Protein AF-A0AAX2K7Y6-F1 (afdb_monomer)

Structure (mmCIF, N/CA/C/O backbone):
data_AF-A0AAX2K7Y6-F1
#
_entry.id   AF-A0AAX2K7Y6-F1
#
loop_
_atom_site.group_PDB
_atom_site.id
_atom_site.type_symbol
_atom_site.label_atom_id
_atom_site.label_alt_id
_atom_site.label_comp_id
_atom_site.label_asym_id
_atom_site.label_entity_id
_atom_site.label_seq_id
_atom_site.pdbx_PDB_ins_code
_atom_site.Cartn_x
_atom_site.Cartn_y
_atom_site.Cartn_z
_atom_site.occupancy
_atom_site.B_iso_or_equiv
_atom_site.auth_seq_id
_atom_site.auth_comp_id
_atom_site.auth_asym_id
_atom_site.auth_atom_id
_atom_site.pdbx_PDB_model_num
ATOM 1 N N . MET A 1 1 ? 39.971 3.790 -25.772 1.00 76.56 1 MET A N 1
ATOM 2 C CA . MET A 1 1 ? 39.334 5.087 -26.104 1.00 76.56 1 MET A CA 1
ATOM 3 C C . MET A 1 1 ? 39.486 6.009 -24.899 1.00 76.56 1 MET A C 1
ATOM 5 O O . MET A 1 1 ? 39.319 5.512 -23.796 1.00 76.56 1 MET A O 1
ATOM 9 N N . THR A 1 2 ? 39.839 7.288 -25.077 1.00 90.62 2 THR A N 1
ATOM 10 C CA . THR A 1 2 ? 40.006 8.276 -23.979 1.00 90.62 2 THR A CA 1
ATOM 11 C C . THR A 1 2 ? 38.880 9.325 -23.924 1.00 90.62 2 THR A C 1
ATOM 13 O O . THR A 1 2 ? 38.979 10.287 -23.171 1.00 90.62 2 THR A O 1
ATOM 16 N N . GLY A 1 3 ? 37.804 9.140 -24.701 1.00 93.38 3 GLY A N 1
ATOM 17 C CA . GLY A 1 3 ? 36.631 10.022 -24.756 1.00 93.38 3 GLY A CA 1
ATOM 18 C C . GLY A 1 3 ? 35.310 9.248 -24.855 1.00 93.38 3 GLY A C 1
ATOM 19 O O . GLY A 1 3 ? 35.305 8.017 -24.831 1.00 93.38 3 GLY A O 1
ATOM 20 N N . GLU A 1 4 ? 34.196 9.976 -24.959 1.00 94.06 4 GLU A N 1
ATOM 21 C CA . GLU A 1 4 ? 32.837 9.418 -25.015 1.00 94.06 4 GLU A CA 1
ATOM 22 C C . GLU A 1 4 ? 32.575 8.646 -26.319 1.00 94.06 4 GLU A C 1
ATOM 24 O O . GLU A 1 4 ? 32.818 9.154 -27.417 1.00 94.06 4 GLU A O 1
ATOM 29 N N . LEU A 1 5 ? 32.015 7.439 -26.2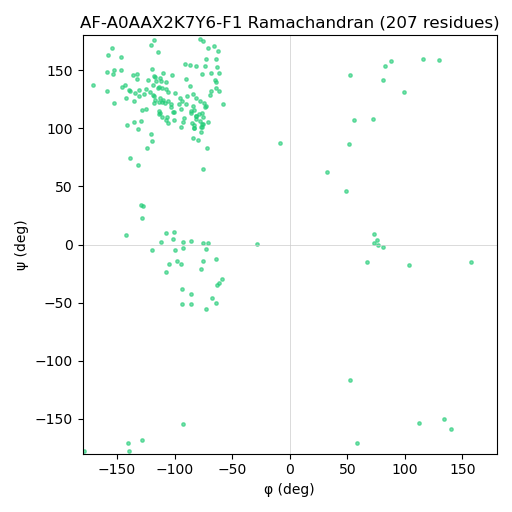03 1.00 92.38 5 LEU A N 1
ATOM 30 C CA . LEU A 1 5 ? 31.453 6.711 -27.337 1.00 92.38 5 LEU A CA 1
ATOM 31 C C . LEU A 1 5 ? 30.039 7.233 -27.617 1.00 92.38 5 LEU A C 1
ATOM 33 O O . LEU A 1 5 ? 29.121 6.999 -26.834 1.00 92.38 5 LEU A O 1
ATOM 37 N N . LYS A 1 6 ? 29.863 7.923 -28.746 1.00 92.50 6 LYS A N 1
ATOM 38 C CA . LYS A 1 6 ? 28.583 8.506 -29.166 1.00 92.50 6 LYS A CA 1
ATOM 39 C C . LYS A 1 6 ? 27.976 7.699 -30.301 1.00 92.50 6 LYS A C 1
ATOM 41 O O . LYS A 1 6 ? 28.646 7.429 -31.294 1.00 92.50 6 LYS A O 1
ATOM 46 N N . ILE A 1 7 ? 26.696 7.365 -30.174 1.00 93.06 7 ILE A N 1
ATOM 47 C CA . ILE A 1 7 ? 25.959 6.591 -31.173 1.00 93.06 7 ILE A CA 1
ATOM 48 C C . ILE A 1 7 ? 24.671 7.343 -31.506 1.00 93.06 7 ILE A C 1
ATOM 50 O O . ILE A 1 7 ? 23.829 7.561 -30.640 1.00 93.06 7 ILE A O 1
ATOM 54 N N . GLY A 1 8 ? 24.548 7.786 -32.758 1.00 90.06 8 GLY A N 1
ATOM 55 C CA . GLY A 1 8 ? 23.398 8.561 -33.245 1.00 90.06 8 GLY A CA 1
ATOM 56 C C . GLY A 1 8 ? 22.288 7.716 -33.874 1.00 90.06 8 GLY A C 1
ATOM 57 O O . GLY A 1 8 ? 21.272 8.261 -34.299 1.00 90.06 8 GLY A O 1
ATOM 58 N N . THR A 1 9 ? 22.477 6.399 -33.977 1.00 91.06 9 THR A N 1
ATOM 59 C CA . THR A 1 9 ? 21.484 5.476 -34.532 1.00 91.06 9 THR A CA 1
ATOM 60 C C . THR A 1 9 ? 20.435 5.115 -33.488 1.00 91.06 9 THR A C 1
ATOM 62 O O . THR A 1 9 ? 20.684 5.117 -32.285 1.00 91.06 9 THR A O 1
ATOM 65 N N . MET A 1 10 ? 19.239 4.772 -33.962 1.00 93.25 10 MET A N 1
ATOM 66 C CA . MET A 1 10 ? 18.103 4.454 -33.099 1.00 93.25 10 MET A CA 1
ATOM 67 C C . MET A 1 10 ? 18.356 3.206 -32.242 1.00 93.25 10 MET A C 1
ATOM 69 O O . MET A 1 10 ? 18.202 3.253 -31.024 1.00 93.25 10 MET A O 1
ATOM 73 N N . ASN A 1 11 ? 18.790 2.105 -32.864 1.00 94.25 11 ASN A N 1
ATOM 74 C CA . ASN A 1 11 ? 19.355 0.957 -32.155 1.00 94.25 11 ASN A CA 1
ATOM 75 C C . ASN A 1 11 ? 20.839 1.256 -31.933 1.00 94.25 11 ASN A C 1
ATOM 77 O O . ASN A 1 11 ? 21.615 1.234 -32.891 1.00 94.25 11 ASN A O 1
ATOM 81 N N . ALA A 1 12 ? 21.204 1.615 -30.703 1.00 91.75 12 ALA A N 1
ATOM 82 C CA . ALA A 1 12 ? 22.526 2.155 -30.412 1.00 91.75 12 ALA A CA 1
ATOM 83 C C . ALA A 1 12 ? 23.510 1.064 -29.974 1.00 91.75 12 ALA A C 1
ATOM 85 O O . ALA A 1 12 ? 24.592 0.943 -30.538 1.00 91.75 12 ALA A O 1
ATOM 86 N N . LEU A 1 13 ? 23.123 0.243 -28.995 1.00 94.81 13 LEU A N 1
ATOM 87 C CA . LEU A 1 13 ? 23.954 -0.832 -28.450 1.00 94.81 13 LEU A CA 1
ATOM 88 C C . LEU A 1 13 ? 23.150 -2.127 -28.358 1.00 94.81 13 LEU A C 1
ATOM 90 O O . LEU A 1 13 ? 21.975 -2.103 -27.990 1.00 94.81 13 LEU A O 1
ATOM 94 N N . ARG A 1 14 ? 23.804 -3.254 -28.647 1.00 96.44 14 ARG A N 1
ATOM 95 C CA . ARG A 1 14 ? 23.263 -4.600 -28.466 1.00 96.44 14 ARG A CA 1
ATOM 96 C C . ARG A 1 14 ? 24.203 -5.425 -27.594 1.00 96.44 14 ARG A C 1
ATOM 98 O O . ARG A 1 14 ? 25.403 -5.454 -27.843 1.00 96.44 14 ARG A O 1
ATOM 105 N N . ILE A 1 15 ? 23.636 -6.120 -26.615 1.00 97.69 15 ILE A N 1
ATOM 106 C CA . ILE A 1 15 ? 24.308 -7.168 -25.840 1.00 97.69 15 ILE A CA 1
ATOM 107 C C . ILE A 1 15 ? 23.557 -8.462 -26.1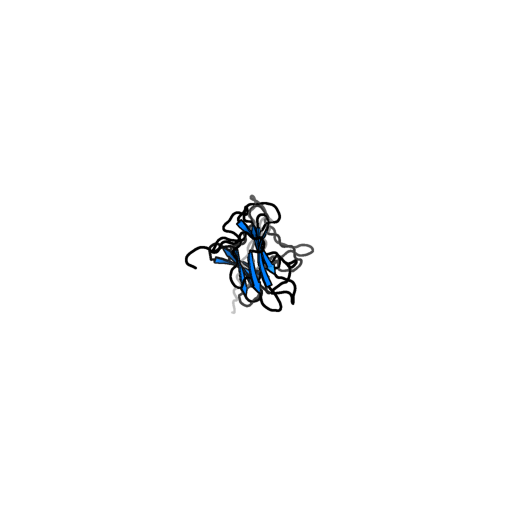25 1.00 97.69 15 ILE A C 1
ATOM 109 O O . ILE A 1 15 ? 22.342 -8.480 -25.957 1.00 97.69 15 ILE A O 1
ATOM 113 N N . PHE A 1 16 ? 24.227 -9.512 -26.592 1.00 98.25 16 PHE A N 1
ATOM 114 C CA . PHE A 1 16 ? 23.536 -10.705 -27.080 1.00 98.25 16 PHE A CA 1
ATOM 115 C C . PHE A 1 16 ? 24.291 -12.008 -26.821 1.00 98.25 16 PHE A C 1
ATOM 117 O O . PHE A 1 16 ? 25.499 -12.010 -26.595 1.00 98.25 16 PHE A O 1
ATOM 124 N N . ASN A 1 17 ? 23.546 -13.109 -26.886 1.00 97.38 17 ASN A N 1
ATOM 125 C CA . ASN A 1 17 ? 24.033 -14.462 -27.139 1.00 97.38 17 ASN A CA 1
ATOM 126 C C . ASN A 1 17 ? 23.213 -15.086 -28.288 1.00 97.38 17 ASN A C 1
ATOM 128 O O . ASN A 1 17 ? 22.449 -14.383 -28.949 1.00 97.38 17 ASN A O 1
ATOM 132 N N . ASP A 1 18 ? 23.338 -16.394 -28.512 1.00 95.06 18 ASP A N 1
ATOM 133 C CA . ASP A 1 18 ? 22.615 -17.088 -29.589 1.00 95.06 18 ASP A CA 1
ATOM 134 C C . ASP A 1 18 ? 21.084 -17.010 -29.429 1.00 95.06 18 ASP A C 1
ATOM 136 O O . ASP A 1 18 ? 20.346 -16.926 -30.412 1.00 95.06 18 ASP A O 1
ATOM 140 N N . ALA A 1 19 ? 20.590 -16.999 -28.187 1.00 96.88 19 ALA A N 1
ATOM 141 C CA . ALA A 1 19 ? 19.162 -17.012 -27.891 1.00 96.88 19 ALA A CA 1
ATOM 142 C C . ALA A 1 19 ? 18.548 -15.606 -27.898 1.00 96.88 19 ALA A C 1
ATOM 144 O O . ALA A 1 19 ? 17.545 -15.376 -28.569 1.00 96.88 19 ALA A O 1
ATOM 145 N N . PHE A 1 20 ? 19.130 -14.653 -27.172 1.00 98.00 20 PHE A N 1
ATOM 146 C CA . PHE A 1 20 ? 18.536 -13.337 -26.955 1.00 98.00 20 PHE A CA 1
ATOM 147 C C . PHE A 1 20 ? 19.553 -12.216 -27.100 1.00 98.00 20 PHE A C 1
ATOM 149 O O . PHE A 1 20 ? 20.716 -12.332 -26.718 1.00 98.00 20 PHE A O 1
ATOM 156 N N . GLY A 1 21 ? 19.070 -11.091 -27.610 1.00 97.94 21 GLY A N 1
ATOM 157 C CA . GLY A 1 21 ? 19.756 -9.815 -27.608 1.00 97.94 21 GLY A CA 1
ATOM 158 C C . GLY A 1 21 ? 18.956 -8.816 -26.793 1.00 97.94 21 GLY A C 1
ATOM 159 O O . GLY A 1 21 ? 17.731 -8.825 -26.840 1.00 97.94 21 GLY A O 1
ATOM 160 N N . LEU A 1 22 ? 19.637 -7.936 -26.070 1.00 97.88 22 LEU A N 1
ATOM 161 C CA . LEU A 1 22 ? 19.068 -6.744 -25.461 1.00 97.88 22 LEU A CA 1
ATOM 162 C C . LEU A 1 22 ? 19.573 -5.522 -26.218 1.00 97.88 22 LEU A C 1
ATOM 164 O O . LEU A 1 22 ? 20.779 -5.283 -26.303 1.00 97.88 22 LEU A O 1
ATOM 168 N N . ILE A 1 23 ? 18.641 -4.746 -26.756 1.00 97.56 23 ILE A N 1
ATOM 169 C CA . ILE A 1 23 ? 18.922 -3.557 -27.551 1.00 97.56 23 ILE A CA 1
ATOM 170 C C . ILE A 1 23 ? 18.615 -2.323 -26.707 1.00 97.56 23 ILE A C 1
ATOM 172 O O . ILE A 1 23 ? 17.485 -2.125 -26.255 1.00 97.56 23 ILE A O 1
ATOM 176 N N . PHE A 1 24 ? 19.619 -1.466 -26.546 1.00 96.69 24 PHE A N 1
ATOM 177 C CA . PHE A 1 24 ? 19.474 -0.115 -26.020 1.00 96.69 24 PHE A CA 1
ATOM 178 C C . PHE A 1 24 ? 19.039 0.770 -27.178 1.00 96.69 24 PHE A C 1
ATOM 180 O O . PHE A 1 24 ? 19.828 1.101 -28.072 1.00 96.69 24 PHE A O 1
ATOM 187 N N . ARG A 1 25 ? 17.751 1.099 -27.195 1.00 96.25 25 ARG A N 1
ATOM 188 C CA . ARG A 1 25 ? 17.133 1.830 -28.294 1.00 96.25 25 ARG A CA 1
ATOM 189 C C . ARG A 1 25 ? 16.690 3.204 -27.828 1.00 96.25 25 ARG A C 1
ATOM 191 O O . ARG A 1 25 ? 15.842 3.311 -26.947 1.00 96.25 25 ARG A O 1
ATOM 198 N N . ARG A 1 26 ? 17.188 4.249 -28.483 1.00 94.44 26 ARG A N 1
ATOM 199 C CA . ARG A 1 26 ? 16.655 5.605 -28.338 1.00 94.44 26 ARG A CA 1
ATOM 200 C C . ARG A 1 26 ? 15.644 5.854 -29.453 1.00 94.44 26 ARG A C 1
ATOM 202 O O . ARG A 1 26 ? 16.036 6.112 -30.586 1.00 94.44 26 ARG A O 1
ATOM 209 N N . SER A 1 27 ? 14.357 5.760 -29.133 1.00 89.94 27 SER A N 1
ATOM 210 C CA . SER A 1 27 ? 13.249 5.944 -30.078 1.00 89.94 27 SER A CA 1
ATOM 211 C C . SER A 1 27 ? 12.416 7.132 -29.627 1.00 89.94 27 SER A C 1
ATOM 213 O O . SER A 1 27 ? 12.008 7.173 -28.470 1.00 89.94 27 SER A O 1
ATOM 215 N N . GLU A 1 28 ? 12.169 8.085 -30.525 1.00 87.81 28 GLU A N 1
ATOM 216 C CA . GLU A 1 28 ? 11.392 9.293 -30.216 1.00 87.81 28 GLU A CA 1
ATOM 217 C C . GLU A 1 28 ? 11.942 10.023 -28.968 1.00 87.81 28 GLU A C 1
ATOM 219 O O . GLU A 1 28 ? 13.093 10.486 -28.962 1.00 87.81 28 GLU A O 1
ATOM 224 N N . GLU A 1 29 ? 11.126 10.099 -27.913 1.00 94.50 29 GLU A N 1
ATOM 225 C CA . GLU A 1 29 ? 11.406 10.766 -26.644 1.00 94.50 29 GLU A CA 1
ATOM 226 C C . GLU A 1 29 ? 11.827 9.803 -25.529 1.00 94.50 29 GLU A C 1
ATOM 228 O O . GLU A 1 29 ? 11.864 10.213 -24.376 1.00 94.50 29 GLU A O 1
ATOM 233 N N . SER A 1 30 ? 12.122 8.532 -25.816 1.00 96.00 30 SER A N 1
ATOM 234 C CA . SER A 1 30 ? 12.418 7.538 -24.776 1.00 96.00 30 SER A CA 1
ATOM 235 C C . SER A 1 30 ? 13.668 6.707 -25.059 1.00 96.00 30 SER A C 1
ATOM 237 O O . SER A 1 30 ? 13.998 6.376 -26.203 1.00 96.00 30 SER A O 1
ATOM 239 N N . LEU A 1 31 ? 14.362 6.338 -23.983 1.00 96.25 31 LEU A N 1
ATOM 240 C CA . LEU A 1 31 ? 15.353 5.267 -23.980 1.00 96.25 31 LEU A CA 1
ATOM 241 C C . LEU A 1 31 ? 14.661 3.974 -23.553 1.00 96.25 31 LEU A C 1
ATOM 243 O O . LEU A 1 31 ? 14.092 3.922 -22.469 1.00 96.25 31 LEU A O 1
ATOM 247 N N . HIS A 1 32 ? 14.738 2.934 -24.377 1.00 96.94 32 HIS A N 1
ATOM 248 C CA . HIS A 1 32 ? 14.151 1.625 -24.111 1.00 96.94 32 HIS A CA 1
ATOM 249 C C . HIS A 1 32 ? 15.215 0.540 -24.029 1.00 96.94 32 HIS A C 1
ATOM 251 O O . HIS A 1 32 ? 16.177 0.541 -24.802 1.00 96.94 32 HIS A O 1
ATOM 257 N N . PHE A 1 33 ? 14.979 -0.433 -23.153 1.00 96.81 33 PHE A N 1
ATOM 258 C CA . PHE A 1 33 ? 15.680 -1.713 -23.160 1.00 96.81 33 PHE A CA 1
ATOM 259 C C . PHE A 1 33 ? 14.746 -2.741 -23.795 1.00 96.81 33 PHE A C 1
ATOM 261 O O . PHE A 1 33 ? 13.672 -3.008 -23.255 1.00 96.81 33 PHE A O 1
ATOM 268 N N . ILE A 1 34 ? 15.110 -3.263 -24.969 1.00 97.25 34 ILE A N 1
ATOM 269 C CA . ILE A 1 34 ? 14.219 -4.102 -25.781 1.00 97.25 34 ILE A CA 1
ATOM 270 C C . ILE A 1 34 ? 14.885 -5.444 -26.080 1.00 97.25 34 ILE A C 1
ATOM 272 O O . ILE A 1 34 ? 15.910 -5.453 -26.764 1.00 97.25 34 ILE A O 1
ATOM 276 N N . PRO A 1 35 ? 14.331 -6.570 -25.604 1.00 97.75 35 PRO A N 1
ATOM 277 C CA . PRO A 1 35 ? 14.827 -7.879 -25.988 1.00 97.75 35 PRO A CA 1
ATOM 278 C C . PRO A 1 35 ? 14.420 -8.228 -27.429 1.00 97.75 35 PRO A C 1
ATOM 280 O O . PRO A 1 35 ? 13.397 -7.751 -27.928 1.00 97.75 35 PRO A O 1
ATOM 283 N N . THR A 1 36 ? 15.199 -9.074 -28.093 1.00 98.25 36 THR A N 1
ATOM 284 C CA . THR A 1 36 ? 14.824 -9.730 -29.356 1.00 98.25 36 THR A CA 1
ATOM 285 C C . THR A 1 36 ? 13.830 -10.866 -29.116 1.00 98.25 36 THR A C 1
ATOM 287 O O . THR A 1 36 ? 13.547 -11.241 -27.977 1.00 98.25 36 THR A O 1
ATOM 290 N N . ALA A 1 37 ? 13.338 -11.466 -30.201 1.00 97.00 37 ALA A N 1
ATOM 291 C CA . ALA A 1 37 ? 12.786 -12.815 -30.136 1.00 97.00 37 ALA A CA 1
ATOM 292 C C . ALA A 1 37 ? 13.869 -13.847 -29.751 1.00 97.00 37 ALA A C 1
ATOM 294 O O . ALA A 1 37 ? 15.068 -13.596 -29.915 1.00 97.00 37 ALA A O 1
ATOM 295 N N . GLU A 1 38 ? 13.428 -15.001 -29.252 1.00 97.00 38 GLU A N 1
ATOM 296 C CA . GLU A 1 38 ? 14.292 -16.147 -28.960 1.00 97.00 38 GLU A CA 1
ATOM 297 C C . GLU A 1 38 ? 14.910 -16.723 -30.245 1.00 97.00 38 GLU A C 1
ATOM 299 O O . GLU A 1 38 ? 14.270 -16.765 -31.296 1.00 97.00 38 GLU A O 1
ATOM 304 N N . GLY A 1 39 ? 16.173 -17.142 -30.168 1.00 96.81 39 GLY A N 1
ATOM 305 C CA . GLY A 1 39 ? 16.973 -17.625 -31.298 1.00 96.81 39 GLY A CA 1
ATOM 306 C C . GLY A 1 39 ? 17.427 -16.528 -32.266 1.00 96.81 39 GLY A C 1
ATOM 307 O O . GLY A 1 39 ? 17.912 -16.835 -33.351 1.00 96.81 39 GLY A O 1
ATOM 308 N N . GLN A 1 40 ? 17.229 -15.254 -31.917 1.00 96.50 40 GLN A N 1
ATOM 309 C CA . GLN A 1 40 ? 17.508 -14.107 -32.785 1.00 96.50 40 GLN A CA 1
ATOM 310 C C . GLN A 1 40 ? 18.403 -13.077 -32.085 1.00 96.50 40 GLN A C 1
ATOM 312 O O . GLN A 1 40 ? 18.263 -11.872 -32.288 1.00 96.50 40 GLN A O 1
ATOM 317 N N . GLY A 1 41 ? 19.317 -13.523 -31.221 1.00 96.69 41 GLY A N 1
ATOM 318 C CA . GLY A 1 41 ? 20.019 -12.598 -30.338 1.00 96.69 41 GLY A CA 1
ATOM 319 C C . GLY A 1 41 ? 20.963 -11.625 -31.045 1.00 96.69 41 GLY A C 1
ATOM 320 O O . GLY A 1 41 ? 20.898 -10.419 -30.787 1.00 96.69 41 GLY A O 1
ATOM 321 N N . GLU A 1 42 ? 21.787 -12.109 -31.974 1.00 96.56 42 GLU A N 1
ATOM 322 C CA . GLU A 1 42 ? 22.763 -11.281 -32.697 1.00 96.56 42 GLU A CA 1
ATOM 323 C C . GLU A 1 42 ? 22.103 -10.357 -33.728 1.00 96.56 42 GLU A C 1
ATOM 325 O O . GLU A 1 42 ? 22.257 -9.136 -33.670 1.00 96.56 42 GLU A O 1
ATOM 330 N N . ASN A 1 43 ? 21.325 -10.938 -34.645 1.00 95.56 43 ASN A N 1
ATOM 331 C CA . ASN A 1 43 ? 20.827 -10.251 -35.843 1.00 95.56 43 ASN A CA 1
ATOM 332 C C . ASN A 1 43 ? 19.310 -10.019 -35.845 1.00 95.56 43 ASN A C 1
ATOM 334 O O . ASN A 1 43 ? 18.775 -9.471 -36.804 1.00 95.56 43 ASN A O 1
ATOM 338 N N . GLY A 1 44 ? 18.611 -10.412 -34.780 1.00 94.81 44 GLY A N 1
ATOM 339 C CA . GLY A 1 44 ? 17.167 -10.249 -34.678 1.00 94.81 44 GLY A CA 1
ATOM 340 C C . GLY A 1 44 ? 16.716 -8.809 -34.556 1.00 94.81 44 GLY A C 1
ATOM 341 O O . GLY A 1 44 ? 17.364 -7.986 -33.897 1.00 94.81 44 GLY A O 1
ATOM 342 N N . ASP A 1 45 ? 15.541 -8.540 -35.109 1.00 95.19 45 ASP A N 1
ATOM 343 C CA . ASP A 1 45 ? 14.827 -7.289 -34.905 1.00 95.19 45 ASP A CA 1
ATOM 344 C C . ASP A 1 45 ? 14.374 -7.098 -33.449 1.00 95.19 45 ASP A C 1
ATOM 346 O O . ASP A 1 45 ? 14.464 -7.984 -32.592 1.00 95.19 45 ASP A O 1
ATOM 350 N N . ILE A 1 46 ? 13.884 -5.891 -33.161 1.00 94.94 46 ILE A N 1
ATOM 351 C CA . ILE A 1 46 ? 13.311 -5.563 -31.857 1.00 94.94 46 ILE A CA 1
ATOM 352 C C . ILE A 1 46 ? 12.091 -6.451 -31.563 1.00 94.94 46 ILE A C 1
ATOM 354 O O . ILE A 1 46 ? 11.185 -6.576 -32.385 1.00 94.94 46 ILE A O 1
ATOM 358 N N . GLY A 1 47 ? 12.041 -7.040 -30.369 1.00 94.19 47 GLY A N 1
ATOM 359 C CA . GLY A 1 47 ? 10.880 -7.794 -29.903 1.00 94.19 47 GLY A CA 1
ATOM 360 C C . GLY A 1 47 ? 9.731 -6.892 -29.426 1.00 94.19 47 GLY A C 1
ATOM 361 O O . GLY A 1 47 ? 9.858 -5.661 -29.382 1.00 94.19 47 GLY A O 1
ATOM 362 N N . PRO A 1 48 ? 8.590 -7.482 -29.028 1.00 94.25 48 PRO A N 1
ATOM 363 C CA . PRO A 1 48 ? 7.416 -6.733 -28.574 1.00 94.25 48 PRO A CA 1
ATOM 364 C C . PRO A 1 48 ? 7.549 -6.197 -27.140 1.00 94.25 48 PRO A C 1
ATOM 366 O O . PRO A 1 48 ? 6.863 -5.244 -26.777 1.00 94.25 48 PRO A O 1
ATOM 369 N N . LEU A 1 49 ? 8.435 -6.772 -26.320 1.00 96.25 49 LEU A N 1
ATOM 370 C CA . LEU A 1 49 ? 8.529 -6.434 -24.899 1.00 96.25 49 LEU A CA 1
ATOM 371 C C . LEU A 1 49 ? 9.224 -5.086 -24.670 1.00 96.25 49 LEU A C 1
ATOM 373 O O . LEU A 1 49 ? 10.147 -4.690 -25.386 1.00 96.25 49 LEU A O 1
ATOM 377 N N . ARG A 1 50 ? 8.781 -4.385 -23.629 1.00 94.19 50 ARG A N 1
ATOM 378 C CA . ARG A 1 50 ? 9.331 -3.111 -23.137 1.00 94.19 50 ARG A CA 1
ATOM 379 C C . ARG A 1 50 ? 9.527 -3.201 -21.617 1.00 94.19 50 ARG A C 1
ATOM 381 O O . ARG A 1 50 ? 8.757 -2.603 -20.867 1.00 94.19 50 ARG A O 1
ATOM 388 N N . PRO A 1 51 ? 10.471 -4.028 -21.133 1.00 95.56 51 PRO A N 1
ATOM 389 C CA . PRO A 1 51 ? 10.658 -4.247 -19.700 1.00 95.56 51 PRO A CA 1
ATOM 390 C C . PRO A 1 51 ? 11.069 -2.978 -18.948 1.00 95.56 51 PRO A C 1
ATOM 392 O O . PRO A 1 51 ? 10.623 -2.795 -17.822 1.00 95.56 51 PRO A O 1
ATOM 395 N N . PHE A 1 52 ? 11.859 -2.097 -19.568 1.00 97.31 52 PHE A N 1
ATOM 396 C CA . PHE A 1 52 ? 12.306 -0.841 -18.968 1.00 97.31 52 PHE A CA 1
ATOM 397 C C . PHE A 1 52 ? 12.355 0.284 -20.005 1.00 97.31 52 PHE A C 1
ATOM 399 O O . PHE A 1 52 ? 12.837 0.083 -21.128 1.00 97.31 52 PHE A O 1
ATOM 406 N N . ALA A 1 53 ? 11.888 1.472 -19.622 1.00 96.94 53 ALA A N 1
ATOM 407 C CA . ALA A 1 53 ? 12.056 2.686 -20.406 1.00 96.94 53 ALA A CA 1
ATOM 408 C C . ALA A 1 53 ? 12.217 3.932 -19.530 1.00 96.94 53 ALA A C 1
ATOM 410 O O . ALA A 1 53 ? 11.635 4.008 -18.452 1.00 96.94 53 ALA A O 1
ATOM 411 N N . ILE A 1 54 ? 12.949 4.924 -20.035 1.00 97.88 54 ILE A N 1
ATOM 412 C CA . ILE A 1 54 ? 13.027 6.271 -19.460 1.00 97.88 54 ILE A CA 1
ATOM 413 C C . ILE A 1 54 ? 12.494 7.247 -20.496 1.00 97.88 54 ILE A C 1
ATOM 415 O O . ILE A 1 54 ? 13.045 7.335 -21.597 1.00 97.88 54 ILE A O 1
ATOM 419 N N . ASN A 1 55 ? 11.460 8.004 -20.141 1.00 96.81 55 ASN A N 1
ATOM 420 C CA . ASN A 1 55 ? 11.053 9.151 -20.936 1.00 96.81 55 ASN A CA 1
ATOM 421 C C . ASN A 1 55 ? 12.081 10.274 -20.742 1.00 96.81 55 ASN A C 1
ATOM 423 O O . ASN A 1 55 ? 12.301 10.758 -19.637 1.00 96.81 55 ASN A O 1
ATOM 427 N N . LEU A 1 56 ? 12.728 10.688 -21.825 1.00 95.50 56 LEU A N 1
ATOM 428 C CA . LEU A 1 56 ? 13.817 11.663 -21.824 1.00 95.50 56 LEU A CA 1
ATOM 429 C C . LEU A 1 56 ? 13.327 13.105 -21.629 1.00 95.50 56 LEU A C 1
ATOM 431 O O . LEU A 1 56 ? 14.139 13.984 -21.354 1.00 95.50 56 LEU A O 1
ATOM 435 N N . ARG A 1 57 ? 12.020 13.359 -21.772 1.00 94.94 57 ARG A N 1
ATOM 436 C CA . ARG A 1 57 ? 11.396 14.662 -21.513 1.00 94.94 57 ARG A CA 1
ATOM 437 C C . ARG A 1 57 ? 11.023 14.834 -20.042 1.00 94.94 57 ARG A C 1
ATOM 439 O O . ARG A 1 57 ? 11.220 15.916 -19.503 1.00 94.94 57 ARG A O 1
ATOM 446 N N . THR A 1 58 ? 10.472 13.800 -19.409 1.00 95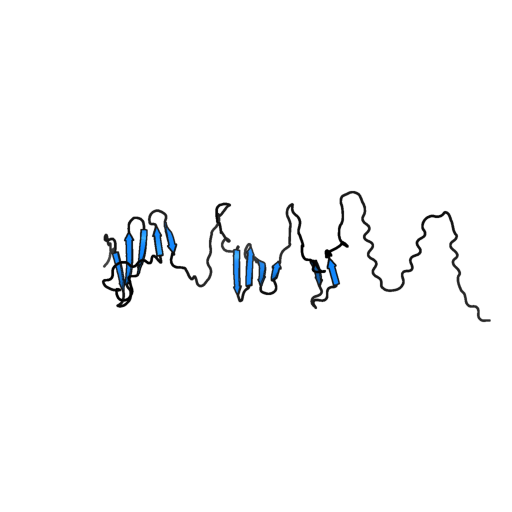.44 58 THR A N 1
ATOM 447 C CA . THR A 1 58 ? 9.936 13.872 -18.037 1.00 95.44 58 THR A CA 1
ATOM 448 C C . THR A 1 58 ? 10.826 13.209 -16.990 1.00 95.44 58 THR A C 1
ATOM 450 O O . THR A 1 58 ? 10.629 13.431 -15.800 1.00 95.44 58 THR A O 1
ATOM 453 N N . GLY A 1 59 ? 11.775 12.367 -17.404 1.00 94.69 59 GLY A N 1
ATOM 454 C CA . GLY A 1 59 ? 12.555 11.512 -16.508 1.00 94.69 59 GLY A CA 1
ATOM 455 C C . GLY A 1 59 ? 11.769 10.323 -15.945 1.00 94.69 59 GLY A C 1
ATOM 456 O O . GLY A 1 59 ? 12.324 9.550 -15.167 1.00 94.69 59 GLY A O 1
ATOM 457 N N . ALA A 1 60 ? 10.496 10.154 -16.326 1.00 93.00 60 ALA A N 1
ATOM 458 C CA . ALA A 1 60 ? 9.661 9.069 -15.829 1.00 93.00 60 ALA A CA 1
ATOM 459 C C . ALA A 1 60 ? 10.212 7.704 -16.262 1.00 93.00 60 ALA A C 1
ATOM 461 O O . ALA A 1 60 ? 10.551 7.498 -17.432 1.00 93.00 60 ALA A O 1
ATOM 462 N N . ILE A 1 61 ? 10.260 6.774 -15.309 1.00 95.12 61 ILE A N 1
ATOM 463 C CA . ILE A 1 61 ? 10.693 5.395 -15.522 1.00 95.12 61 ILE A CA 1
ATOM 464 C C . ILE A 1 61 ? 9.461 4.503 -15.652 1.00 95.12 61 ILE A C 1
ATOM 466 O O . ILE A 1 61 ? 8.576 4.523 -14.800 1.00 95.12 61 ILE A O 1
ATOM 470 N N . TYR A 1 62 ? 9.434 3.680 -16.695 1.00 93.31 62 TYR A N 1
ATOM 471 C CA . TYR A 1 62 ? 8.389 2.692 -16.933 1.00 93.31 62 TYR A CA 1
ATOM 472 C C . TYR A 1 62 ? 8.968 1.290 -16.797 1.00 93.31 62 TYR A C 1
ATOM 474 O O . TYR A 1 62 ? 9.932 0.946 -17.483 1.00 93.31 62 TYR A O 1
ATOM 482 N N . VAL A 1 63 ? 8.344 0.476 -15.945 1.00 95.75 63 VAL A N 1
ATOM 483 C CA . VAL A 1 63 ? 8.620 -0.959 -15.815 1.00 95.75 63 VAL A CA 1
ATOM 484 C C . VAL A 1 63 ? 7.333 -1.717 -16.123 1.00 95.75 63 VAL A C 1
ATOM 486 O O . VAL A 1 63 ? 6.459 -1.855 -15.273 1.00 95.75 63 VAL A O 1
ATOM 489 N N . SER A 1 64 ? 7.171 -2.148 -17.375 1.00 93.31 64 SER A N 1
ATOM 490 C CA . SER A 1 64 ? 5.864 -2.589 -17.901 1.00 93.31 64 SER A CA 1
ATOM 491 C C . SER A 1 64 ? 5.678 -4.106 -17.964 1.00 93.31 64 SER A C 1
ATOM 493 O O . SER A 1 64 ? 4.675 -4.572 -18.491 1.00 93.31 64 SER A O 1
ATOM 495 N N . HIS A 1 65 ? 6.641 -4.882 -17.462 1.00 92.50 65 HIS A N 1
ATOM 496 C CA . HIS A 1 65 ? 6.628 -6.352 -17.516 1.00 92.50 65 HIS A CA 1
ATOM 497 C C . HIS A 1 65 ? 6.877 -6.974 -16.131 1.00 92.50 65 HIS A C 1
ATOM 499 O O . HIS A 1 65 ? 7.488 -8.033 -16.012 1.00 92.50 65 HIS A O 1
ATOM 505 N N . GLY A 1 66 ? 6.390 -6.292 -15.087 1.00 89.50 66 GLY A N 1
ATOM 506 C CA . GLY A 1 66 ? 6.578 -6.662 -13.685 1.00 89.50 66 GLY A CA 1
ATOM 507 C C . GLY A 1 66 ? 7.919 -6.198 -13.112 1.00 89.50 66 GLY A C 1
ATOM 508 O O . GLY A 1 66 ? 8.901 -6.018 -13.830 1.00 89.50 66 GLY A O 1
ATOM 509 N N . ALA A 1 67 ? 7.951 -6.006 -11.796 1.00 90.50 67 ALA A N 1
ATOM 510 C CA . ALA A 1 67 ? 9.159 -5.723 -11.035 1.00 90.50 67 ALA A CA 1
ATOM 511 C C . ALA A 1 67 ? 9.146 -6.589 -9.775 1.00 90.50 67 ALA A C 1
ATOM 513 O O . ALA A 1 67 ? 8.200 -6.529 -8.992 1.00 90.50 67 ALA A O 1
ATOM 514 N N . LYS A 1 68 ? 10.194 -7.390 -9.580 1.00 88.00 68 LYS A N 1
ATOM 515 C CA . LYS A 1 68 ? 10.464 -8.052 -8.305 1.00 88.00 68 LYS A CA 1
ATOM 516 C C . LYS A 1 68 ? 11.596 -7.291 -7.629 1.00 88.00 68 LYS A C 1
ATOM 518 O O . LYS A 1 68 ? 12.686 -7.205 -8.189 1.00 88.00 68 LYS A O 1
ATOM 523 N N . ILE A 1 69 ? 11.321 -6.723 -6.461 1.00 82.88 69 ILE A N 1
ATOM 524 C CA . ILE A 1 69 ? 12.295 -5.966 -5.675 1.00 82.88 69 ILE A CA 1
ATOM 525 C C . ILE A 1 69 ? 12.557 -6.771 -4.409 1.00 82.88 69 ILE A C 1
ATOM 527 O O . ILE A 1 69 ? 11.659 -6.962 -3.596 1.00 82.88 69 ILE A O 1
ATOM 531 N N . GLU A 1 70 ? 13.775 -7.283 -4.283 1.00 72.31 70 GLU A N 1
ATOM 532 C CA . GLU A 1 70 ? 14.243 -7.938 -3.064 1.00 72.31 70 GLU A CA 1
ATOM 533 C C . GLU A 1 70 ? 14.737 -6.848 -2.101 1.00 72.31 70 GLU A C 1
ATOM 535 O O . GLU A 1 70 ? 15.647 -6.090 -2.442 1.00 72.31 70 GLU A O 1
ATOM 540 N N . GLY A 1 71 ? 14.119 -6.737 -0.920 1.00 71.38 71 GLY A N 1
ATOM 541 C CA . GLY A 1 71 ? 14.394 -5.682 0.064 1.00 71.38 71 GLY A CA 1
ATOM 542 C C . GLY A 1 71 ? 13.233 -4.696 0.248 1.00 71.38 71 GLY A C 1
ATOM 543 O O . GLY A 1 71 ? 12.071 -5.052 0.073 1.00 71.38 71 GLY A O 1
ATOM 544 N N . GLY A 1 72 ? 13.540 -3.461 0.657 1.00 60.41 72 GLY A N 1
ATOM 545 C CA . GLY A 1 72 ? 12.540 -2.410 0.879 1.00 60.41 72 GLY A CA 1
ATOM 546 C C . GLY A 1 72 ? 12.209 -1.628 -0.395 1.00 60.41 72 GLY A C 1
ATOM 547 O O . GLY A 1 72 ? 13.110 -1.235 -1.132 1.00 60.41 72 GLY A O 1
ATOM 548 N N . LEU A 1 73 ? 10.922 -1.361 -0.624 1.00 76.38 73 LEU A N 1
ATOM 549 C CA . LEU A 1 73 ? 10.429 -0.441 -1.649 1.00 76.38 73 LEU A CA 1
ATOM 550 C C . LEU A 1 73 ? 9.768 0.752 -0.956 1.00 76.38 73 LEU A C 1
ATOM 552 O O . LEU A 1 73 ? 8.719 0.600 -0.335 1.00 76.38 73 LEU A O 1
ATOM 556 N N . ALA A 1 74 ? 10.371 1.930 -1.081 1.00 66.81 74 ALA A N 1
ATOM 557 C CA . ALA A 1 74 ? 9.748 3.179 -0.660 1.00 66.81 74 ALA A CA 1
ATOM 558 C C . ALA A 1 74 ? 8.928 3.758 -1.823 1.00 66.81 74 ALA A C 1
ATOM 560 O O . ALA A 1 74 ? 9.448 3.914 -2.930 1.00 66.81 74 ALA A O 1
ATOM 561 N N . ILE A 1 75 ? 7.652 4.075 -1.580 1.00 71.44 75 ILE A N 1
ATOM 562 C CA . ILE A 1 75 ? 6.766 4.732 -2.551 1.00 71.44 75 ILE A CA 1
ATOM 563 C C . ILE A 1 75 ? 6.297 6.060 -1.948 1.00 71.44 75 ILE A C 1
ATOM 565 O O . ILE A 1 75 ? 5.258 6.130 -1.289 1.00 71.44 75 ILE A O 1
ATOM 569 N N . GLY A 1 76 ? 7.089 7.105 -2.202 1.00 64.75 76 GLY A N 1
ATOM 570 C CA . GLY A 1 76 ? 6.857 8.476 -1.747 1.00 64.75 76 GLY A CA 1
ATOM 571 C C . GLY A 1 76 ? 8.073 9.110 -1.055 1.00 64.75 76 GLY A C 1
ATOM 572 O O . GLY A 1 76 ? 8.962 8.419 -0.572 1.00 64.75 76 GLY A O 1
ATOM 573 N N . ALA A 1 77 ? 8.085 10.444 -1.015 1.00 60.56 77 ALA A N 1
ATOM 574 C CA . ALA A 1 77 ? 8.719 11.273 0.023 1.00 60.56 77 ALA A CA 1
ATOM 575 C C . ALA A 1 77 ? 7.678 12.299 0.557 1.00 60.56 77 ALA A C 1
ATOM 577 O O . ALA A 1 77 ? 8.029 13.362 1.064 1.00 60.56 77 ALA A O 1
ATOM 578 N N . THR A 1 78 ? 6.387 11.941 0.377 1.00 54.09 78 THR A N 1
ATOM 579 C CA . THR A 1 78 ? 5.154 12.767 0.262 1.00 54.09 78 THR A CA 1
ATOM 580 C C . THR A 1 78 ? 5.237 13.892 -0.795 1.00 54.09 78 THR A C 1
ATOM 582 O O . THR A 1 78 ? 6.312 14.388 -1.091 1.00 54.09 78 THR A O 1
ATOM 585 N N . ASP A 1 79 ? 4.188 14.287 -1.522 1.00 52.12 79 ASP A N 1
ATOM 586 C CA . ASP A 1 79 ? 2.745 14.176 -1.279 1.00 52.12 79 ASP A CA 1
ATOM 587 C C . ASP A 1 79 ? 2.008 13.218 -2.242 1.00 52.12 79 ASP A C 1
ATOM 589 O O . ASP A 1 79 ? 2.205 13.260 -3.455 1.00 52.12 79 ASP A O 1
ATOM 593 N N . ASN A 1 80 ? 1.039 12.449 -1.727 1.00 55.69 80 ASN A N 1
ATOM 594 C CA . ASN A 1 80 ? -0.222 12.251 -2.459 1.00 55.69 80 ASN A CA 1
ATOM 595 C C . ASN A 1 80 ? -1.361 12.669 -1.557 1.00 55.69 80 ASN A C 1
ATOM 597 O O . ASN A 1 80 ? -2.012 11.885 -0.863 1.00 55.69 80 ASN A O 1
ATOM 601 N N . ALA A 1 81 ? -1.561 13.968 -1.589 1.00 54.59 81 ALA A N 1
ATOM 602 C CA . ALA A 1 81 ? -2.774 14.552 -1.133 1.00 54.59 81 ALA A CA 1
ATOM 603 C C . ALA A 1 81 ? -3.829 14.281 -2.226 1.00 54.59 81 ALA A C 1
ATOM 605 O O . ALA A 1 81 ? -3.913 15.026 -3.193 1.00 54.59 81 ALA A O 1
ATOM 606 N N . LEU A 1 82 ? -4.726 13.317 -1.985 1.00 49.78 82 LEU A N 1
ATOM 607 C CA . LEU A 1 82 ? -6.166 13.550 -2.195 1.00 49.78 82 LEU A CA 1
ATOM 608 C C . LEU A 1 82 ? -6.889 12.982 -3.425 1.00 49.78 82 LEU A C 1
ATOM 610 O O . LEU A 1 82 ? -8.115 13.012 -3.371 1.00 49.78 82 LEU A O 1
ATOM 614 N N . GLY A 1 83 ? -6.291 12.552 -4.535 1.00 42.62 83 GLY A N 1
ATOM 615 C CA . GLY A 1 83 ? -7.156 12.434 -5.730 1.00 42.62 83 GLY A CA 1
ATOM 616 C C . GLY A 1 83 ? -6.732 11.520 -6.864 1.00 42.62 83 GLY A C 1
ATOM 617 O O . GLY A 1 83 ? -5.549 11.364 -7.130 1.00 42.62 83 GLY A O 1
ATOM 618 N N . GLU A 1 84 ? -7.763 10.965 -7.525 1.00 45.47 84 GLU A N 1
ATOM 619 C CA . GLU A 1 84 ? -7.792 9.756 -8.377 1.00 45.47 84 GLU A CA 1
ATOM 620 C C . GLU A 1 84 ? -7.343 8.463 -7.654 1.00 45.47 84 GLU A C 1
ATOM 622 O O . GLU A 1 84 ? -7.270 8.439 -6.425 1.00 45.47 84 GLU A O 1
ATOM 627 N N . ASN A 1 85 ? -7.160 7.345 -8.378 1.00 40.28 85 ASN A N 1
ATOM 628 C CA . ASN A 1 85 ? -6.898 6.015 -7.800 1.00 40.28 85 ASN A CA 1
ATOM 629 C C . ASN A 1 85 ? -5.469 5.944 -7.214 1.00 40.28 85 ASN A C 1
ATOM 631 O O . ASN A 1 85 ? -4.523 5.516 -7.872 1.00 40.28 85 ASN A O 1
ATOM 635 N N . SER A 1 86 ? -5.337 6.434 -5.983 1.00 44.72 86 SER A N 1
ATOM 636 C CA . SER A 1 86 ? -4.114 6.773 -5.251 1.00 44.72 86 SER A CA 1
ATOM 637 C C . SER A 1 86 ? -3.480 5.616 -4.478 1.00 44.72 86 SER A C 1
ATOM 639 O O . SER A 1 86 ? -4.189 4.739 -4.000 1.00 44.72 86 SER A O 1
ATOM 641 N N . ILE A 1 87 ? -2.158 5.694 -4.255 1.00 63.12 87 ILE A N 1
ATOM 642 C CA . ILE A 1 87 ? -1.433 5.152 -3.087 1.00 63.12 87 ILE A CA 1
ATOM 643 C C . ILE A 1 87 ? -0.170 6.017 -2.871 1.00 63.12 87 ILE A C 1
ATOM 645 O O . ILE A 1 87 ? 0.661 6.088 -3.772 1.00 63.12 87 ILE A O 1
ATOM 649 N N . VAL A 1 88 ? 0.017 6.640 -1.698 1.00 59.94 88 VAL A N 1
ATOM 650 C CA . VAL A 1 88 ? 1.355 7.042 -1.199 1.00 59.94 88 VAL A CA 1
ATOM 651 C C . VAL A 1 88 ? 1.486 6.563 0.227 1.00 59.94 88 VAL A C 1
ATOM 653 O O . VAL A 1 88 ? 0.595 6.793 1.043 1.00 59.94 88 VAL A O 1
ATOM 656 N N . LEU A 1 89 ? 2.570 5.844 0.505 1.00 71.62 89 LEU A N 1
ATOM 657 C CA . LEU A 1 89 ? 2.728 5.132 1.762 1.00 71.62 89 LEU A CA 1
ATOM 658 C C . LEU A 1 89 ? 4.104 5.422 2.341 1.00 71.62 89 LEU A C 1
ATOM 660 O O . LEU A 1 89 ? 5.085 4.781 1.971 1.00 71.62 89 LEU A O 1
ATOM 664 N N . GLY A 1 90 ? 4.106 6.351 3.296 1.00 69.12 90 GLY A N 1
ATOM 665 C CA . GLY A 1 90 ? 5.222 6.600 4.193 1.00 69.12 90 GLY A CA 1
ATO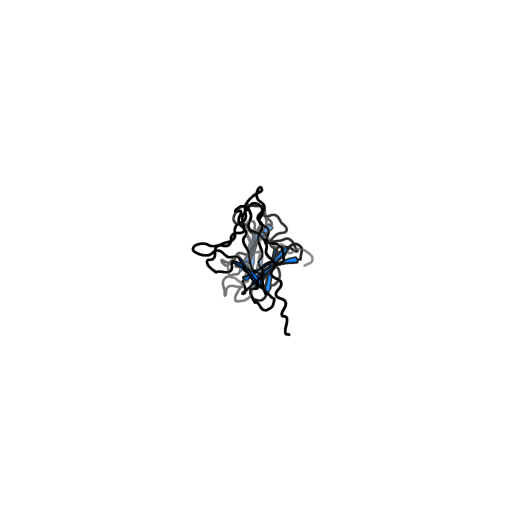M 666 C C . GLY A 1 90 ? 6.270 7.591 3.708 1.00 69.12 90 GLY A C 1
ATOM 667 O O . GLY A 1 90 ? 6.434 7.839 2.515 1.00 69.12 90 GLY A O 1
ATOM 668 N N . ASP A 1 91 ? 6.992 8.142 4.671 1.00 77.31 91 ASP A N 1
ATOM 669 C CA . ASP A 1 91 ? 8.354 8.631 4.500 1.00 77.31 91 ASP A CA 1
ATOM 670 C C . ASP A 1 91 ? 9.337 7.498 4.864 1.00 77.31 91 ASP A C 1
ATOM 672 O O . ASP A 1 91 ? 9.023 6.311 4.754 1.00 77.31 91 ASP A O 1
ATOM 676 N N . ASN A 1 92 ? 10.558 7.833 5.272 1.00 79.69 92 ASN A N 1
ATOM 677 C CA . ASN A 1 92 ? 11.582 6.840 5.574 1.00 79.69 92 ASN A CA 1
ATOM 678 C C . ASN A 1 92 ? 11.353 6.050 6.880 1.00 79.69 92 ASN A C 1
ATOM 680 O O . ASN A 1 92 ? 12.156 5.156 7.160 1.00 79.69 92 ASN A O 1
ATOM 684 N N . ASP A 1 93 ? 10.329 6.351 7.686 1.00 82.69 93 ASP A N 1
ATOM 685 C CA . ASP A 1 93 ? 10.055 5.632 8.940 1.00 82.69 93 ASP A CA 1
ATOM 686 C C . ASP A 1 93 ? 8.558 5.411 9.265 1.00 82.69 93 ASP A C 1
ATOM 688 O O . ASP A 1 93 ? 8.213 4.869 10.322 1.00 82.69 93 ASP A O 1
ATOM 692 N N . THR A 1 94 ? 7.667 5.733 8.330 1.00 88.50 94 THR A N 1
ATOM 693 C CA . THR A 1 94 ? 6.217 5.499 8.399 1.00 88.50 94 THR A CA 1
ATOM 694 C C . THR A 1 94 ? 5.774 4.596 7.241 1.00 88.50 94 THR A C 1
ATOM 696 O O . THR A 1 94 ? 6.393 4.604 6.187 1.00 88.50 94 THR A O 1
ATOM 699 N N . GLY A 1 95 ? 4.715 3.790 7.390 1.00 90.12 95 GLY A N 1
ATOM 700 C CA . GLY A 1 95 ? 4.167 2.981 6.285 1.00 90.12 95 GLY A CA 1
ATOM 701 C C . GLY A 1 95 ? 3.731 1.570 6.682 1.00 90.12 95 GLY A C 1
ATOM 702 O O . GLY A 1 95 ? 3.460 1.298 7.852 1.00 90.12 95 GLY A O 1
ATOM 703 N N . PHE A 1 96 ? 3.652 0.659 5.705 1.00 89.88 96 PHE A N 1
ATOM 704 C CA . PHE A 1 96 ? 3.376 -0.763 5.946 1.00 89.88 96 PHE A CA 1
ATOM 705 C C . PHE A 1 96 ? 4.624 -1.605 5.726 1.00 89.88 96 PHE A C 1
ATOM 707 O O . PHE A 1 96 ? 5.366 -1.391 4.768 1.00 89.88 96 PHE A O 1
ATOM 714 N N . ARG A 1 97 ? 4.832 -2.600 6.589 1.00 88.81 97 ARG A N 1
ATOM 715 C CA . ARG A 1 97 ? 5.959 -3.527 6.481 1.00 88.81 97 ARG A CA 1
ATOM 716 C C . ARG A 1 97 ? 5.491 -4.960 6.672 1.00 88.81 97 ARG A C 1
ATOM 718 O O . ARG A 1 97 ? 4.801 -5.255 7.644 1.00 88.81 97 ARG A O 1
ATOM 725 N N . GLN A 1 98 ? 5.881 -5.850 5.760 1.00 89.56 98 GLN A N 1
ATOM 726 C CA . GLN A 1 98 ? 5.742 -7.285 5.984 1.00 89.56 98 GLN A CA 1
ATOM 727 C C . GLN A 1 98 ? 6.828 -7.717 6.977 1.00 89.56 98 GLN A C 1
ATOM 729 O O . GLN A 1 98 ? 8.009 -7.715 6.638 1.00 89.56 98 GLN A O 1
ATOM 734 N N . ASP A 1 99 ? 6.434 -8.070 8.200 1.00 87.06 99 ASP A N 1
ATOM 735 C CA . ASP A 1 99 ? 7.366 -8.484 9.263 1.00 87.06 99 ASP A CA 1
ATOM 736 C C . ASP A 1 99 ? 7.713 -9.991 9.194 1.00 87.06 99 ASP A C 1
ATOM 738 O O . ASP A 1 99 ? 8.454 -10.496 10.035 1.00 87.06 99 ASP A O 1
ATOM 742 N N . GLY A 1 100 ? 7.203 -10.700 8.180 1.00 84.88 100 GLY A N 1
ATOM 743 C CA . GLY A 1 100 ? 7.373 -12.142 7.963 1.00 84.88 100 GLY A CA 1
ATOM 744 C C . GLY A 1 100 ? 6.052 -12.912 8.062 1.00 84.88 100 GLY A C 1
ATOM 745 O O . GLY A 1 100 ? 5.084 -12.394 8.599 1.00 84.88 100 GLY A O 1
ATOM 746 N N . ASP A 1 101 ? 6.004 -14.119 7.487 1.00 84.62 101 ASP A N 1
ATOM 747 C CA . ASP A 1 101 ? 4.938 -15.137 7.632 1.00 84.62 101 ASP A CA 1
ATOM 748 C C . ASP A 1 101 ? 3.496 -14.611 7.837 1.00 84.62 101 ASP A C 1
ATOM 750 O O . ASP A 1 101 ? 2.869 -14.797 8.876 1.00 84.62 101 ASP A O 1
ATOM 754 N N . GLY A 1 102 ? 2.971 -13.887 6.842 1.00 89.00 102 GLY A N 1
ATOM 755 C CA . GLY A 1 102 ? 1.591 -13.382 6.862 1.00 89.00 102 GLY A CA 1
ATOM 756 C C . GLY A 1 102 ? 1.331 -12.169 7.766 1.00 89.00 102 GLY A C 1
ATOM 757 O O . GLY A 1 102 ? 0.188 -11.724 7.841 1.00 89.00 102 GLY A O 1
ATOM 758 N N . ILE A 1 103 ? 2.359 -11.604 8.406 1.00 93.50 103 ILE A N 1
ATOM 759 C CA . ILE A 1 103 ? 2.243 -10.425 9.270 1.00 93.50 103 ILE A CA 1
ATOM 760 C C . ILE A 1 103 ? 2.443 -9.147 8.456 1.00 93.50 103 ILE A C 1
ATOM 762 O O . ILE A 1 103 ? 3.512 -8.920 7.882 1.00 93.50 103 ILE A O 1
ATOM 766 N N . ILE A 1 104 ? 1.430 -8.281 8.459 1.00 95.19 104 ILE A N 1
ATOM 767 C CA . ILE A 1 104 ? 1.496 -6.933 7.882 1.00 95.19 104 ILE A CA 1
ATOM 768 C C . ILE A 1 104 ? 1.388 -5.916 9.015 1.00 95.19 104 ILE A C 1
ATOM 770 O O . ILE A 1 104 ? 0.353 -5.807 9.669 1.00 95.19 104 ILE A O 1
ATOM 774 N N . SER A 1 105 ?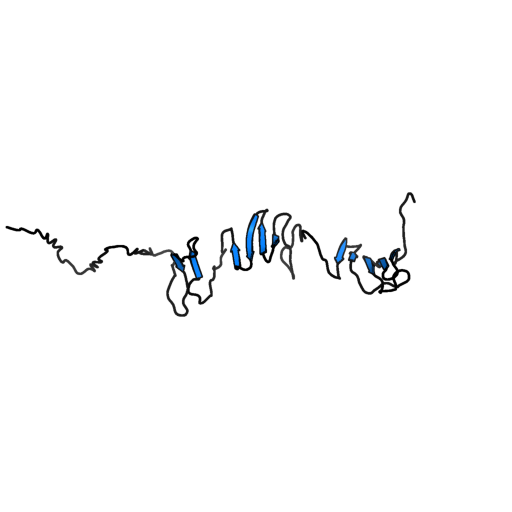 2.459 -5.162 9.231 1.00 94.38 105 SER A N 1
ATOM 775 C CA . SER A 1 105 ? 2.598 -4.195 10.318 1.00 94.38 105 SER A CA 1
ATOM 776 C C . SER A 1 105 ? 2.404 -2.759 9.846 1.00 94.38 105 SER A C 1
ATOM 778 O O . SER A 1 105 ? 2.823 -2.396 8.748 1.00 94.38 105 SER A O 1
ATOM 780 N N . PHE A 1 106 ? 1.826 -1.931 10.716 1.00 94.69 106 PHE A N 1
ATOM 781 C CA . PHE A 1 106 ? 1.607 -0.497 10.518 1.00 94.69 106 PHE A CA 1
ATOM 782 C C . PHE A 1 106 ? 2.655 0.280 11.324 1.00 94.69 106 PHE A C 1
ATOM 784 O O . PHE A 1 106 ? 2.727 0.123 12.545 1.00 94.69 106 PHE A O 1
ATOM 791 N N . TYR A 1 107 ? 3.465 1.103 10.660 1.00 93.06 107 TYR A N 1
ATOM 792 C CA . TYR A 1 107 ? 4.527 1.909 11.263 1.00 93.06 107 TYR A CA 1
ATOM 793 C C . TYR A 1 107 ? 4.221 3.403 11.179 1.00 93.06 107 TYR A C 1
ATOM 795 O O . TYR A 1 107 ? 3.698 3.878 10.173 1.00 93.06 107 TYR A O 1
ATOM 803 N N . SER A 1 108 ? 4.590 4.136 12.227 1.00 93.12 108 SER A N 1
ATOM 804 C CA . SER A 1 108 ? 4.594 5.598 12.266 1.00 93.12 108 SER A CA 1
ATOM 805 C C . SER A 1 108 ? 5.806 6.082 13.056 1.00 93.12 108 SER A C 1
ATOM 807 O O . SER A 1 108 ? 6.000 5.646 14.196 1.00 93.12 108 SER A O 1
ATOM 809 N N . ASN A 1 109 ? 6.618 6.955 12.451 1.00 92.25 109 ASN A N 1
ATOM 810 C CA . ASN A 1 109 ? 7.819 7.545 13.053 1.00 92.25 109 ASN A CA 1
ATOM 811 C C . ASN A 1 109 ? 8.737 6.493 13.706 1.00 92.25 109 ASN A C 1
ATOM 813 O O . ASN A 1 109 ? 9.124 6.595 14.873 1.00 92.25 109 ASN A O 1
ATOM 817 N N . GLY A 1 110 ? 8.983 5.395 12.986 1.00 89.62 110 GLY A N 1
ATOM 818 C CA . GLY A 1 110 ? 9.824 4.277 13.416 1.00 89.62 110 GLY A CA 1
ATOM 819 C C . GLY A 1 110 ? 9.187 3.324 14.436 1.00 89.62 110 GLY A C 1
ATOM 820 O O . GLY A 1 110 ? 9.813 2.334 14.819 1.00 89.62 110 GLY A O 1
ATOM 821 N N . SER A 1 111 ? 7.945 3.563 14.871 1.00 93.94 111 SER A N 1
ATOM 822 C CA . SER A 1 111 ? 7.238 2.727 15.849 1.00 93.94 111 SER A CA 1
ATOM 823 C C . SER A 1 111 ? 6.128 1.900 15.202 1.00 93.94 111 SER A C 1
ATOM 825 O O . SER A 1 111 ? 5.314 2.429 14.447 1.00 93.94 111 SER A O 1
ATOM 827 N N . ARG A 1 112 ? 6.044 0.604 15.535 1.00 94.44 112 ARG A N 1
ATOM 828 C CA . ARG A 1 112 ? 4.909 -0.239 15.135 1.00 94.44 112 ARG A CA 1
ATOM 829 C C . ARG A 1 112 ? 3.689 0.131 15.975 1.00 94.44 112 ARG A C 1
ATOM 831 O O . ARG A 1 112 ? 3.712 -0.029 17.193 1.00 94.44 112 ARG A O 1
ATOM 838 N N . ILE A 1 113 ? 2.623 0.593 15.332 1.00 97.00 113 ILE A N 1
ATOM 839 C CA . ILE A 1 113 ? 1.376 0.996 16.003 1.00 97.00 113 ILE A CA 1
ATOM 840 C C . ILE A 1 113 ? 0.296 -0.096 15.969 1.00 97.00 113 ILE A C 1
ATOM 842 O O . ILE A 1 113 ? -0.647 -0.049 16.756 1.00 97.00 113 ILE A O 1
ATOM 846 N N . GLY A 1 114 ? 0.470 -1.117 15.129 1.00 97.06 114 GLY A N 1
ATOM 847 C CA . GLY A 1 114 ? -0.360 -2.321 15.091 1.00 97.06 114 GLY A CA 1
ATOM 848 C C . GLY A 1 114 ? 0.131 -3.314 14.040 1.00 97.06 114 GLY A C 1
ATOM 849 O O . GLY A 1 114 ? 1.113 -3.038 13.339 1.00 97.06 114 GLY A O 1
ATOM 850 N N . HIS A 1 115 ? -0.583 -4.427 13.876 1.00 97.06 115 HIS A N 1
ATOM 851 C CA . HIS A 1 115 ? -0.374 -5.385 12.784 1.00 97.06 115 HIS A CA 1
ATOM 852 C C . HIS A 1 115 ? -1.616 -6.246 12.516 1.00 97.06 115 HIS A C 1
ATOM 854 O O . HIS A 1 115 ? -2.522 -6.327 13.343 1.00 97.06 115 HIS A O 1
ATOM 860 N N . ILE A 1 116 ? -1.657 -6.888 11.350 1.00 97.56 116 ILE A N 1
ATOM 861 C CA . ILE A 1 116 ? -2.594 -7.968 11.022 1.00 97.56 116 ILE A CA 1
ATOM 862 C C . ILE A 1 116 ? -1.800 -9.267 10.910 1.00 97.56 116 ILE A C 1
ATOM 864 O O . ILE A 1 116 ? -0.746 -9.283 10.276 1.00 97.56 116 ILE A O 1
ATOM 868 N N . ASP A 1 117 ? -2.316 -10.336 11.508 1.00 96.31 117 ASP A N 1
ATOM 869 C CA . ASP A 1 117 ? -1.806 -11.703 11.389 1.00 96.31 117 ASP A CA 1
ATOM 870 C C . ASP A 1 117 ? -2.963 -12.720 11.301 1.00 96.31 117 ASP A C 1
ATOM 872 O O . ASP A 1 117 ? -4.134 -12.353 11.167 1.00 96.31 117 ASP A O 1
ATOM 876 N N . GLY A 1 118 ? -2.648 -14.018 11.378 1.00 94.62 118 GLY A N 1
ATOM 877 C CA . GLY A 1 118 ? -3.649 -15.091 11.352 1.00 94.62 118 GLY A CA 1
ATOM 878 C C . GLY A 1 118 ? -4.626 -15.103 12.539 1.00 94.62 118 GLY A C 1
ATOM 879 O O . GLY A 1 118 ? -5.631 -15.809 12.476 1.00 94.62 118 GLY A O 1
ATOM 880 N N . LEU A 1 119 ? -4.360 -14.342 13.606 1.00 92.12 119 LEU A N 1
ATOM 881 C CA . LEU A 1 119 ? -5.238 -14.197 14.771 1.00 92.12 119 LEU A CA 1
ATOM 882 C C . LEU A 1 119 ? -6.157 -12.969 14.662 1.00 92.12 119 LEU A C 1
ATOM 884 O O . LEU A 1 119 ? -7.161 -12.904 15.372 1.00 92.12 119 LEU A O 1
ATOM 888 N N . GLY A 1 120 ? -5.856 -12.021 13.769 1.00 94.31 120 GLY A N 1
ATOM 889 C CA . GLY A 1 120 ? -6.703 -10.866 13.476 1.00 94.31 120 GLY A CA 1
ATOM 890 C C . GLY A 1 120 ? -5.940 -9.543 13.422 1.00 94.31 120 GLY A C 1
ATOM 891 O O . GLY A 1 120 ? -4.777 -9.493 13.032 1.00 94.31 120 GLY A O 1
ATOM 892 N N . LEU A 1 121 ? -6.626 -8.453 13.782 1.00 95.94 121 LEU A N 1
ATOM 893 C CA . LEU A 1 121 ? -6.063 -7.102 13.872 1.00 95.94 121 LEU A CA 1
ATOM 894 C C . LEU A 1 121 ? -5.627 -6.809 15.311 1.00 95.94 121 LEU A C 1
ATOM 896 O O . LEU A 1 121 ? -6.446 -6.857 16.229 1.00 95.94 121 LEU A O 1
ATOM 900 N N . HIS A 1 122 ? -4.369 -6.417 15.483 1.00 95.62 122 HIS A N 1
ATOM 901 C CA . HIS A 1 122 ? -3.777 -6.019 16.757 1.00 95.62 122 HIS A CA 1
ATOM 902 C C . HIS A 1 122 ? -3.404 -4.539 16.712 1.00 95.62 122 HIS A C 1
ATOM 904 O O . HIS A 1 122 ? -2.806 -4.069 15.743 1.00 95.62 122 HIS A O 1
ATOM 910 N N . LEU A 1 123 ? -3.730 -3.798 17.769 1.00 96.06 123 LEU A N 1
ATOM 911 C CA . LEU A 1 123 ? -3.433 -2.371 17.899 1.00 96.06 123 LEU A CA 1
ATOM 912 C C . LEU A 1 123 ? -2.680 -2.141 19.211 1.00 96.06 123 LEU A C 1
ATOM 914 O O . LEU A 1 123 ? -3.110 -2.602 20.264 1.00 96.06 123 LEU A O 1
ATOM 918 N N . TYR A 1 124 ? -1.546 -1.443 19.141 1.00 95.81 124 TYR A N 1
ATOM 919 C CA . TYR A 1 124 ? -0.690 -1.150 20.301 1.00 95.81 124 TYR A CA 1
ATOM 920 C C . TYR A 1 124 ? -0.898 0.254 20.867 1.00 95.81 124 TYR A C 1
ATOM 922 O O . TYR A 1 124 ? -0.269 0.630 21.858 1.00 95.81 124 TYR A O 1
ATOM 930 N N . LYS A 1 125 ? -1.725 1.049 20.192 1.00 93.94 125 LYS A N 1
ATOM 931 C CA . LYS A 1 125 ? -2.106 2.411 20.560 1.00 93.94 125 LYS A CA 1
ATOM 932 C C . LYS A 1 125 ? -3.620 2.471 20.752 1.00 93.94 125 LYS A C 1
ATOM 934 O O . LYS A 1 125 ? -4.323 1.504 20.454 1.00 93.94 125 LYS A O 1
ATOM 939 N N . ASP A 1 126 ? -4.100 3.600 21.257 1.00 92.50 126 ASP A N 1
ATOM 940 C CA . ASP A 1 126 ? -5.518 3.800 21.540 1.00 92.50 126 ASP A CA 1
ATOM 941 C C . ASP A 1 126 ? -6.382 3.739 20.272 1.00 92.50 126 ASP A C 1
ATOM 943 O O . ASP A 1 126 ? -5.940 4.054 19.164 1.00 92.50 126 ASP A O 1
ATOM 947 N N . ILE A 1 127 ? -7.645 3.348 20.453 1.00 91.94 127 ILE A N 1
ATOM 948 C CA . ILE A 1 127 ? -8.676 3.415 19.415 1.00 91.94 127 ILE A CA 1
ATOM 949 C C . ILE A 1 127 ? -9.522 4.656 19.690 1.00 91.94 127 ILE A C 1
ATOM 951 O O . ILE A 1 127 ? -10.334 4.664 20.615 1.00 91.94 127 ILE A O 1
ATOM 955 N N . GLU A 1 128 ? -9.350 5.692 18.871 1.00 90.44 128 GLU A N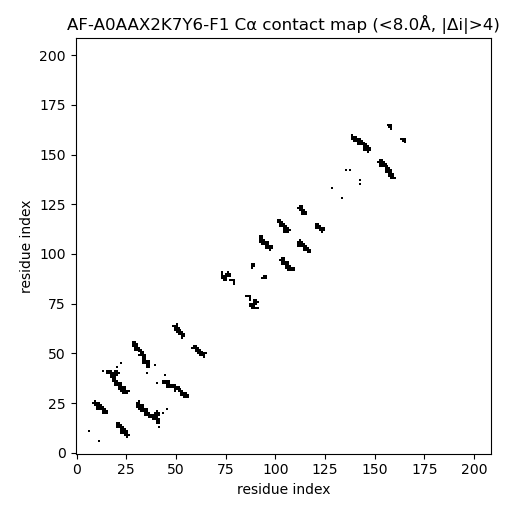 1
ATOM 956 C CA . GLU A 1 128 ? -10.094 6.948 18.983 1.00 90.44 128 GLU A CA 1
ATOM 957 C C . GLU A 1 128 ? -11.023 7.159 17.777 1.00 90.44 128 GLU A C 1
ATOM 959 O O . GLU A 1 128 ? -10.634 6.966 16.625 1.00 90.44 128 GLU A O 1
ATOM 964 N N . SER A 1 129 ? -12.264 7.583 18.036 1.00 89.25 129 SER A N 1
ATOM 965 C CA . SER A 1 129 ? -13.217 7.999 17.004 1.00 89.25 129 SER A CA 1
ATOM 966 C C . SER A 1 129 ? -13.469 9.505 17.083 1.00 89.25 129 SER A C 1
ATOM 968 O O . SER A 1 129 ? -14.145 9.974 17.999 1.00 89.25 129 SER A O 1
ATOM 970 N N . ASN A 1 130 ? -12.983 10.264 16.098 1.00 86.62 130 ASN A N 1
ATOM 971 C CA . ASN A 1 130 ? -13.248 11.699 16.009 1.00 86.62 130 ASN A CA 1
ATOM 972 C C . ASN A 1 130 ? -14.615 11.943 15.340 1.00 86.62 130 ASN A C 1
ATOM 974 O O . ASN A 1 130 ? -14.836 11.566 14.188 1.00 86.62 130 ASN A O 1
ATOM 978 N N . CYS A 1 131 ? -15.555 12.526 16.084 1.00 74.81 131 CYS A N 1
ATOM 979 C CA . CYS A 1 131 ? -16.926 12.873 15.669 1.00 74.81 131 CYS A CA 1
ATOM 980 C C . CYS A 1 131 ? -17.914 11.722 15.362 1.00 74.81 131 CYS A C 1
ATOM 982 O O . CYS A 1 131 ? -19.111 11.987 15.277 1.00 74.81 131 CYS A O 1
ATOM 984 N N . SER A 1 132 ? -17.472 10.473 15.184 1.00 83.81 132 SER A N 1
ATOM 985 C CA . SER A 1 132 ? -18.330 9.321 14.828 1.00 83.81 132 SER A CA 1
ATOM 986 C C . SER A 1 132 ? -18.333 8.218 15.894 1.00 83.81 132 SER A C 1
ATOM 988 O O . SER A 1 132 ? -17.600 8.284 16.871 1.00 83.81 132 SER A O 1
ATOM 990 N N . ASN A 1 133 ? -19.151 7.178 15.697 1.00 83.06 133 ASN A N 1
ATOM 991 C CA . ASN A 1 133 ? -19.296 6.066 16.642 1.00 83.06 133 ASN A CA 1
ATOM 992 C C . ASN A 1 133 ? -18.308 4.920 16.361 1.00 83.06 133 ASN A C 1
ATOM 994 O O . ASN A 1 133 ? -18.152 4.507 15.210 1.00 83.06 133 ASN A O 1
ATOM 998 N N . PHE A 1 134 ? -17.778 4.296 17.417 1.00 87.06 134 PHE A N 1
ATOM 999 C CA . PHE A 1 134 ? -17.208 2.947 17.349 1.00 87.06 134 PHE A CA 1
ATOM 1000 C C . PHE A 1 134 ? -18.347 1.910 17.307 1.00 87.06 134 PHE A C 1
ATOM 1002 O O . PHE A 1 134 ? -19.127 1.794 18.252 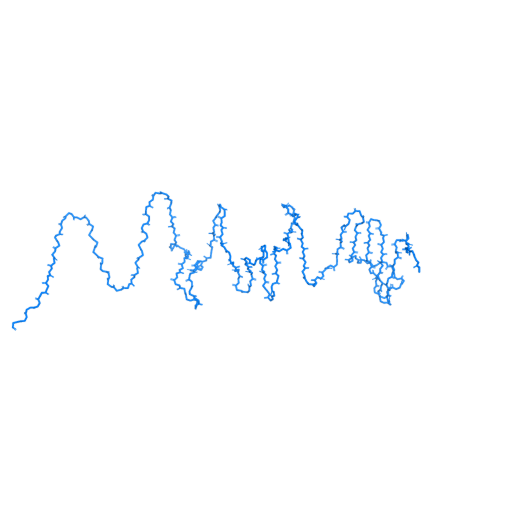1.00 87.06 134 PHE A O 1
ATOM 1009 N N . ARG A 1 135 ? -18.512 1.198 16.181 1.00 81.25 135 ARG A N 1
ATOM 1010 C CA . ARG A 1 135 ? -19.688 0.342 15.920 1.00 81.25 135 ARG A CA 1
ATOM 1011 C C . ARG A 1 135 ? -19.339 -1.151 15.921 1.00 81.25 135 ARG A C 1
ATOM 1013 O O . ARG A 1 135 ? -18.596 -1.606 15.059 1.00 81.25 135 ARG A O 1
ATOM 1020 N N . LEU A 1 136 ? -19.998 -1.922 16.790 1.00 84.38 136 LEU A N 1
ATOM 1021 C CA . LEU A 1 136 ? -19.896 -3.385 16.899 1.00 84.38 136 LEU A CA 1
ATOM 1022 C C . LEU A 1 136 ? -21.215 -4.022 16.416 1.00 84.38 136 LEU A C 1
ATOM 1024 O O . LEU A 1 136 ? -22.288 -3.620 16.863 1.00 84.38 136 LEU A O 1
ATOM 1028 N N . LYS A 1 137 ? -21.160 -4.938 15.435 1.00 79.06 137 LYS A N 1
ATOM 1029 C CA . LYS A 1 137 ? -22.350 -5.420 14.684 1.00 79.06 137 LYS A CA 1
ATOM 1030 C C . LYS A 1 137 ? -22.639 -6.925 14.776 1.00 79.06 137 LYS A C 1
ATOM 1032 O O . LYS A 1 137 ? -23.611 -7.377 14.182 1.00 79.06 137 LYS A O 1
ATOM 1037 N N . SER A 1 138 ? -21.785 -7.711 15.426 1.00 78.81 138 SER A N 1
ATOM 1038 C CA . SER A 1 138 ? -21.944 -9.171 15.445 1.00 78.81 138 SER A CA 1
ATOM 1039 C C . SER A 1 138 ? -23.118 -9.618 16.328 1.00 78.81 138 SER A C 1
ATOM 1041 O O . SER A 1 138 ? -23.520 -8.894 17.230 1.00 78.81 138 SER A O 1
ATOM 1043 N N . ASN A 1 139 ? -23.627 -10.833 16.122 1.00 76.00 139 ASN A N 1
ATOM 1044 C CA . ASN A 1 139 ? -24.585 -11.474 17.035 1.00 76.00 139 ASN A CA 1
ATOM 1045 C C . ASN A 1 139 ? -23.892 -12.358 18.089 1.00 76.00 139 ASN A C 1
ATOM 1047 O O . ASN A 1 139 ? -24.561 -13.014 18.886 1.00 76.00 139 ASN A O 1
ATOM 1051 N N . TYR A 1 140 ? -22.554 -12.412 18.097 1.00 76.50 140 TYR A N 1
ATOM 1052 C CA . TYR A 1 140 ? -21.823 -13.084 19.169 1.00 76.50 140 TYR A CA 1
ATOM 1053 C C . TYR A 1 140 ? -22.055 -12.376 20.503 1.00 76.50 140 TYR A C 1
ATOM 1055 O O . TYR A 1 140 ? -22.048 -11.148 20.585 1.00 76.50 140 TYR A O 1
ATOM 1063 N N . ARG A 1 141 ? -22.210 -13.169 21.566 1.00 72.69 141 ARG A N 1
ATOM 1064 C CA . ARG A 1 141 ? -22.547 -12.678 22.905 1.00 72.69 141 ARG A CA 1
ATOM 1065 C C . ARG A 1 141 ? -21.427 -11.917 23.611 1.00 72.69 141 ARG A C 1
ATOM 1067 O O . ARG A 1 141 ? -21.666 -11.499 24.725 1.00 72.69 141 ARG A O 1
ATOM 1074 N N . HIS A 1 142 ? -20.251 -11.698 23.017 1.00 77.56 142 HIS A N 1
ATOM 1075 C CA . HIS A 1 142 ? -19.176 -10.891 23.612 1.00 77.56 142 HIS A CA 1
ATOM 1076 C C . HIS A 1 142 ? -18.593 -9.947 22.538 1.00 77.56 142 HIS A C 1
ATOM 1078 O O . HIS A 1 142 ? -17.899 -10.400 21.631 1.00 77.56 142 HIS A O 1
ATOM 1084 N N . HIS A 1 143 ? -18.908 -8.647 22.587 1.00 81.62 143 HIS A N 1
ATOM 1085 C CA . HIS A 1 143 ? -18.367 -7.646 21.645 1.00 81.62 143 HIS A CA 1
ATOM 1086 C C . HIS A 1 143 ? -17.119 -6.958 22.192 1.00 81.62 143 HIS A C 1
ATOM 1088 O O . HIS A 1 143 ? -16.179 -6.707 21.447 1.00 81.62 143 HIS A O 1
ATOM 1094 N N . ILE A 1 144 ? -17.111 -6.673 23.494 1.00 88.50 144 ILE A N 1
ATOM 1095 C CA . ILE A 1 144 ? -15.935 -6.233 24.246 1.00 88.50 144 ILE A CA 1
ATOM 1096 C C . ILE A 1 144 ? -15.739 -7.246 25.358 1.00 88.50 144 ILE A C 1
ATOM 1098 O O . ILE A 1 144 ? -16.692 -7.570 26.063 1.00 88.50 144 ILE A O 1
ATOM 1102 N N . THR A 1 145 ? -14.516 -7.732 25.516 1.00 88.38 145 THR A N 1
ATOM 1103 C CA . THR A 1 145 ? -14.181 -8.763 26.494 1.00 88.38 145 THR A CA 1
ATOM 1104 C C . THR A 1 145 ? -12.957 -8.316 27.278 1.00 88.38 145 THR A C 1
ATOM 1106 O O . THR A 1 145 ? -11.977 -7.878 26.686 1.00 88.38 145 THR A O 1
ATOM 1109 N N . PHE A 1 146 ? -13.011 -8.441 28.600 1.00 91.00 146 PHE A N 1
ATOM 1110 C CA . PHE A 1 146 ? -11.873 -8.255 29.493 1.00 91.00 146 PHE A CA 1
ATOM 1111 C C . PHE A 1 146 ? -11.447 -9.634 29.985 1.00 91.00 146 PHE A C 1
ATOM 1113 O O . PHE A 1 146 ? -12.176 -10.295 30.738 1.00 91.00 146 PHE A O 1
ATOM 1120 N N . THR A 1 147 ? -10.293 -10.081 29.507 1.00 93.62 147 THR A N 1
ATOM 1121 C CA . THR A 1 147 ? -9.739 -11.407 29.773 1.00 93.62 147 THR A CA 1
ATOM 1122 C C . THR A 1 147 ? -8.517 -11.322 30.670 1.00 93.62 147 THR A C 1
ATOM 1124 O O . THR A 1 147 ? -7.742 -10.371 30.601 1.00 93.62 147 THR A O 1
ATOM 1127 N N . ASN A 1 148 ? -8.331 -12.351 31.487 1.00 93.25 148 ASN A N 1
ATOM 1128 C CA . ASN A 1 148 ? -7.045 -12.626 32.117 1.00 93.25 148 ASN A CA 1
ATOM 1129 C C . ASN A 1 148 ? -6.027 -13.132 31.075 1.00 93.25 148 ASN A C 1
ATOM 1131 O O . ASN A 1 148 ? -6.399 -13.499 29.959 1.00 93.25 148 ASN A O 1
ATOM 1135 N N . GLU A 1 149 ? -4.751 -13.215 31.465 1.00 93.31 149 GLU A N 1
ATOM 1136 C CA . GLU A 1 149 ? -3.679 -13.804 30.642 1.00 93.31 149 GLU A CA 1
ATOM 1137 C C . GLU A 1 149 ? -3.964 -15.270 30.265 1.00 93.31 149 GLU A C 1
ATOM 1139 O O . GLU A 1 149 ? -3.611 -15.713 29.177 1.00 93.31 149 GLU A O 1
ATOM 1144 N N . ASP A 1 150 ? -4.689 -16.002 31.117 1.00 93.00 150 ASP A N 1
ATOM 1145 C CA . ASP A 1 150 ? -5.125 -17.383 30.867 1.00 93.00 150 ASP A CA 1
ATOM 1146 C C . ASP A 1 150 ? -6.301 -17.509 29.873 1.00 93.00 150 ASP A C 1
ATOM 1148 O O . ASP A 1 150 ? -6.788 -18.611 29.619 1.00 93.00 150 ASP A O 1
ATOM 1152 N N . GLY A 1 151 ? -6.791 -16.391 29.327 1.00 89.62 151 GLY A N 1
ATOM 1153 C CA . GLY A 1 151 ? -7.920 -16.344 28.397 1.00 89.62 151 GLY A CA 1
ATOM 1154 C C . GLY A 1 151 ? -9.303 -16.406 29.055 1.00 89.62 151 GLY A C 1
ATOM 1155 O O . GLY A 1 151 ? -10.314 -16.300 28.357 1.00 89.62 151 GLY A O 1
ATOM 1156 N N . SER A 1 152 ? -9.398 -16.534 30.384 1.00 92.19 152 SER A N 1
ATOM 1157 C CA . SER A 1 152 ? -10.685 -16.526 31.084 1.00 92.19 152 SER A CA 1
ATOM 1158 C C . SER A 1 152 ? -11.338 -15.141 31.043 1.00 92.19 152 SER A C 1
ATOM 1160 O O . SER A 1 152 ? -10.737 -14.121 31.389 1.00 92.19 152 SER A O 1
ATOM 1162 N N . ILE A 1 153 ? -12.604 -15.099 30.626 1.00 90.38 153 ILE A N 1
ATOM 1163 C CA . ILE A 1 153 ? -13.388 -13.864 30.535 1.00 90.38 153 ILE A CA 1
ATOM 1164 C C . ILE A 1 153 ? -13.873 -13.467 31.931 1.00 90.38 153 ILE A C 1
ATOM 1166 O O . ILE A 1 153 ? -14.558 -14.241 32.601 1.00 90.38 153 ILE A O 1
ATOM 1170 N N . ARG A 1 154 ? -13.548 -12.247 32.370 1.00 86.62 154 ARG A N 1
ATOM 1171 C CA . ARG A 1 154 ? -13.945 -11.710 33.687 1.00 86.62 154 ARG A CA 1
ATOM 1172 C C . ARG A 1 154 ? -15.024 -10.640 33.598 1.00 86.62 154 ARG A C 1
ATOM 1174 O O . ARG A 1 154 ? -15.761 -10.435 34.557 1.00 86.62 154 ARG A O 1
ATOM 1181 N N . MET A 1 155 ? -15.131 -9.982 32.450 1.00 86.75 155 MET A N 1
ATOM 1182 C CA . MET A 1 155 ? -16.172 -9.008 32.140 1.00 86.75 155 MET A CA 1
ATOM 1183 C C . MET A 1 155 ? -16.369 -8.966 30.627 1.00 86.75 155 MET A C 1
ATOM 1185 O O . MET A 1 155 ? -15.414 -9.144 29.873 1.00 86.75 155 MET A O 1
ATOM 1189 N N . PHE A 1 156 ? -17.595 -8.726 30.172 1.00 81.69 156 PHE A N 1
ATOM 1190 C CA . PHE A 1 156 ? -17.879 -8.557 28.754 1.00 81.69 156 PHE A CA 1
ATOM 1191 C C . PHE A 1 156 ? -19.103 -7.664 28.533 1.00 81.69 156 PHE A C 1
ATOM 1193 O O . PHE A 1 156 ? -20.002 -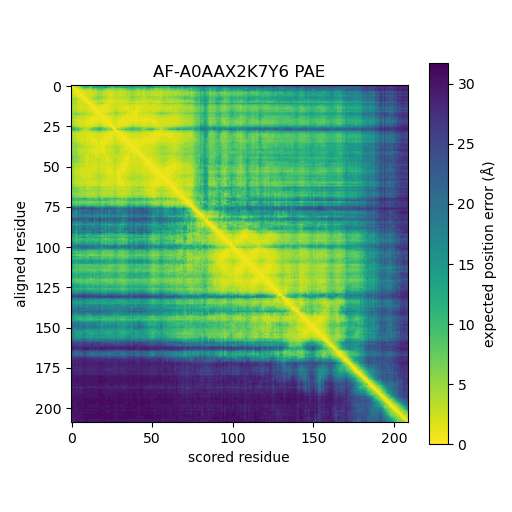7.607 29.370 1.00 81.69 156 PHE A O 1
ATOM 1200 N N . LEU A 1 157 ? -19.111 -6.948 27.409 1.00 81.50 157 LEU A N 1
ATOM 1201 C CA . LEU A 1 157 ? -20.222 -6.128 26.924 1.00 81.50 157 LEU A CA 1
ATOM 1202 C C . LEU A 1 157 ? -20.663 -6.678 25.570 1.00 81.50 157 LEU A C 1
ATOM 1204 O O . LEU A 1 157 ? -19.817 -7.007 24.734 1.00 81.50 157 LEU A O 1
ATOM 1208 N N . TRP A 1 158 ? -21.966 -6.778 25.330 1.00 77.38 158 TRP A N 1
ATOM 1209 C CA . TRP A 1 158 ? -22.492 -7.298 24.070 1.00 77.38 158 TRP A CA 1
ATOM 1210 C C . TRP A 1 158 ? -23.875 -6.767 23.752 1.00 77.38 158 TRP A C 1
ATOM 1212 O O . TRP A 1 158 ? -24.526 -6.168 24.598 1.00 77.38 158 TRP A O 1
ATOM 1222 N N . LYS A 1 159 ? -24.328 -7.022 22.525 1.00 73.88 159 LYS A N 1
ATOM 1223 C CA . LYS A 1 159 ? -25.707 -6.792 22.105 1.00 73.88 159 LYS A CA 1
ATOM 1224 C C . LYS A 1 159 ? -26.328 -8.123 21.683 1.00 73.88 159 LYS A C 1
ATOM 1226 O O . LYS A 1 159 ? -25.745 -8.823 20.864 1.00 73.88 159 LYS A O 1
ATOM 1231 N N . ASP A 1 160 ? -27.498 -8.463 22.227 1.00 68.19 160 ASP A N 1
ATOM 1232 C CA . ASP A 1 160 ? -28.249 -9.665 21.823 1.00 68.19 160 ASP A CA 1
ATOM 1233 C C . ASP A 1 160 ? -29.258 -9.379 20.687 1.00 68.19 160 ASP A C 1
ATOM 1235 O O . ASP A 1 160 ? -29.740 -8.238 20.545 1.00 68.19 160 ASP A O 1
ATOM 1239 N N . ASN A 1 161 ? -29.595 -10.421 19.914 1.00 64.44 161 ASN A N 1
ATOM 1240 C CA . ASN A 1 161 ? -30.578 -10.449 18.825 1.00 64.44 161 ASN A CA 1
ATOM 1241 C C . ASN A 1 161 ? -32.009 -10.462 19.403 1.00 64.44 161 ASN A C 1
ATOM 1243 O O . ASN A 1 161 ? -32.731 -11.450 19.315 1.00 64.44 161 ASN A O 1
ATOM 1247 N N . GLY A 1 162 ? -32.376 -9.369 20.077 1.00 64.88 162 GLY A N 1
ATOM 1248 C CA . GLY A 1 162 ? -33.654 -9.224 20.790 1.00 64.88 162 GLY A CA 1
ATOM 1249 C C . GLY A 1 162 ? -33.677 -8.178 21.918 1.00 64.88 162 GLY A C 1
ATOM 1250 O O . GLY A 1 162 ? -34.758 -7.747 22.295 1.00 64.88 162 GLY A O 1
ATOM 1251 N N . GLY A 1 163 ? -32.510 -7.703 22.394 1.00 64.31 163 GLY A N 1
ATOM 1252 C CA . GLY A 1 163 ? -32.372 -6.939 23.665 1.00 64.31 163 GLY A CA 1
ATOM 1253 C C . GLY A 1 163 ? -31.889 -7.877 24.782 1.00 64.31 163 GLY A C 1
ATOM 1254 O O . GLY A 1 163 ? -32.322 -9.015 24.789 1.00 64.31 163 GLY A O 1
ATOM 1255 N N . ASP A 1 164 ? -30.860 -7.575 25.593 1.00 58.56 164 ASP A N 1
ATOM 1256 C CA . ASP A 1 164 ? -30.842 -6.556 26.663 1.00 58.56 164 ASP A CA 1
ATOM 1257 C C . ASP A 1 164 ? -29.406 -6.075 27.061 1.00 58.56 164 ASP A C 1
ATOM 1259 O O . ASP A 1 164 ? -28.538 -6.904 27.316 1.00 58.56 164 ASP A O 1
ATOM 1263 N N . GLY A 1 165 ? -29.205 -4.734 27.157 1.00 64.19 165 GLY A N 1
ATOM 1264 C CA . GLY A 1 165 ? -28.086 -3.955 27.797 1.00 64.19 165 GLY A CA 1
ATOM 1265 C C . GLY A 1 165 ? -26.759 -3.782 27.009 1.00 64.19 165 GLY A C 1
ATOM 1266 O O . GLY A 1 165 ? -26.378 -4.724 26.346 1.00 64.19 165 GLY A O 1
ATOM 1267 N N . VAL A 1 166 ? -25.975 -2.670 26.964 1.00 66.00 166 VAL A N 1
ATOM 1268 C CA . VAL A 1 166 ? -25.748 -1.452 27.811 1.00 66.00 166 VAL A CA 1
ATOM 1269 C C . VAL A 1 166 ? -25.980 -0.107 27.064 1.00 66.00 166 VAL A C 1
ATOM 1271 O O . VAL A 1 166 ? -25.543 0.042 25.926 1.00 66.00 166 VAL A O 1
ATOM 1274 N N . HIS A 1 167 ? -26.575 0.902 27.739 1.00 63.56 167 HIS A N 1
ATOM 1275 C CA . HIS A 1 167 ? -26.752 2.303 27.272 1.00 63.56 167 HIS A CA 1
ATOM 1276 C C . HIS A 1 167 ? -26.664 3.330 28.426 1.00 63.56 167 HIS A C 1
ATOM 1278 O O . HIS A 1 167 ? -27.330 3.108 29.436 1.00 63.56 167 HIS A O 1
ATOM 1284 N N . ILE A 1 168 ? -25.949 4.471 28.291 1.00 64.69 168 ILE A N 1
ATOM 1285 C CA . ILE A 1 168 ? -25.983 5.561 29.306 1.00 64.69 168 ILE A CA 1
ATOM 1286 C C . ILE A 1 168 ? -26.009 6.973 28.682 1.00 64.69 168 ILE A C 1
ATOM 1288 O O . ILE A 1 168 ? -25.255 7.270 27.761 1.00 64.69 168 ILE A O 1
ATOM 1292 N N . ASN A 1 169 ? -26.914 7.816 29.200 1.00 55.28 169 ASN A N 1
ATOM 1293 C CA . ASN A 1 169 ? -27.492 9.015 28.573 1.00 55.28 169 ASN A CA 1
ATOM 1294 C C . ASN A 1 169 ? -27.122 10.351 29.282 1.00 55.28 169 ASN A C 1
ATOM 1296 O O . ASN A 1 169 ? -26.659 10.359 30.416 1.00 55.28 169 ASN A O 1
ATOM 1300 N N . THR A 1 170 ? -27.364 11.468 28.588 1.00 54.56 170 THR A N 1
ATOM 1301 C CA . THR A 1 170 ? -26.874 12.854 28.735 1.00 54.56 170 THR A CA 1
ATOM 1302 C C . THR A 1 170 ? -27.194 13.652 30.025 1.00 54.56 170 THR A C 1
ATOM 1304 O O . THR A 1 170 ? -28.087 13.327 30.799 1.00 54.56 170 THR A O 1
ATOM 1307 N N . VAL A 1 171 ? -26.460 14.772 30.145 1.00 54.66 171 VAL A N 1
ATOM 1308 C CA . VAL A 1 171 ? -26.145 15.793 31.186 1.00 54.66 171 VAL A CA 1
ATOM 1309 C C . VAL A 1 171 ? -27.120 16.153 32.339 1.00 54.66 171 VAL A C 1
ATOM 1311 O O . VAL A 1 171 ? -26.744 16.953 33.189 1.00 54.66 171 VAL A O 1
ATOM 1314 N N . GLN A 1 172 ? -28.309 15.572 32.504 1.00 60.22 172 GLN A N 1
ATOM 1315 C CA . GLN A 1 172 ? -29.081 15.748 33.753 1.00 60.22 172 GLN A CA 1
ATOM 1316 C C . GLN A 1 172 ? -29.739 14.443 34.202 1.00 60.22 172 GLN A C 1
ATOM 1318 O O . GLN A 1 172 ? -30.946 14.278 34.089 1.00 60.22 172 GLN A O 1
ATOM 1323 N N . MET A 1 173 ? -28.941 13.520 34.744 1.00 44.34 173 MET A N 1
ATOM 1324 C CA . MET A 1 173 ? -29.342 12.622 35.836 1.00 44.34 173 MET A CA 1
ATOM 1325 C C . MET A 1 173 ? -28.125 11.848 36.362 1.00 44.34 173 MET A C 1
ATOM 1327 O O . MET A 1 173 ? -27.306 11.352 35.593 1.00 44.34 173 MET A O 1
ATOM 1331 N N . VAL A 1 174 ? -28.018 11.735 37.689 1.00 51.34 174 VAL A N 1
ATOM 1332 C CA . VAL A 1 174 ? -27.036 10.880 38.369 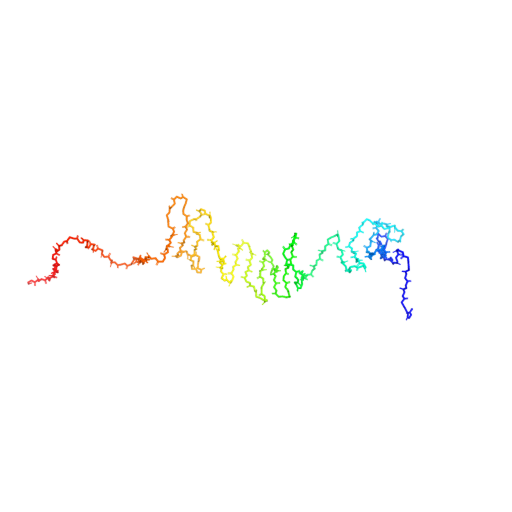1.00 51.34 174 VAL A CA 1
ATOM 1333 C C . VAL A 1 174 ? -27.448 9.427 38.149 1.00 51.34 174 VAL A C 1
ATOM 1335 O O . VAL A 1 174 ? -28.408 8.953 38.755 1.00 51.34 174 VAL A O 1
ATOM 1338 N N . VAL A 1 175 ? -26.735 8.708 37.285 1.00 50.38 175 VAL A N 1
ATOM 1339 C CA . VAL A 1 175 ? -26.901 7.257 37.171 1.00 50.38 175 VAL A CA 1
ATOM 1340 C C . VAL A 1 175 ? -26.053 6.605 38.260 1.00 50.38 175 VAL A C 1
ATOM 1342 O O . VAL A 1 175 ? -24.838 6.479 38.130 1.00 50.38 175 VAL A O 1
ATOM 1345 N N . VAL A 1 176 ? -26.694 6.198 39.358 1.00 48.25 176 VAL A N 1
ATOM 1346 C CA . VAL A 1 176 ? -26.079 5.299 40.342 1.00 48.25 176 VAL A CA 1
ATOM 1347 C C . VAL A 1 176 ? -26.111 3.892 39.754 1.00 48.25 176 VAL A C 1
ATOM 1349 O O . VAL A 1 176 ? -27.123 3.199 39.824 1.00 48.25 176 VAL A O 1
ATOM 1352 N N . ILE A 1 177 ? -25.005 3.466 39.148 1.00 54.38 177 ILE A N 1
ATOM 1353 C CA . ILE A 1 177 ? -24.799 2.059 38.797 1.00 54.38 177 ILE A CA 1
ATOM 1354 C C . ILE A 1 177 ? -24.434 1.333 40.095 1.00 54.38 177 ILE A C 1
ATOM 1356 O O . ILE A 1 177 ? -23.314 1.446 40.590 1.00 54.38 177 ILE A O 1
ATOM 1360 N N . SER A 1 178 ? -25.390 0.629 40.700 1.00 47.06 178 SER A N 1
ATOM 1361 C CA . SER A 1 178 ? -25.137 -0.180 41.894 1.00 47.06 178 SER A CA 1
ATOM 1362 C C . SER A 1 178 ? -24.411 -1.471 41.506 1.00 47.06 178 SER A C 1
ATOM 1364 O O . SER A 1 178 ? -25.022 -2.404 40.991 1.00 47.06 178 SER A O 1
ATOM 1366 N N . PHE A 1 179 ? -23.107 -1.545 41.768 1.00 51.81 179 PHE A N 1
ATOM 1367 C CA . PHE A 1 179 ? -22.365 -2.803 41.699 1.00 51.81 179 PHE A CA 1
ATOM 1368 C C . PHE A 1 179 ? -22.649 -3.625 42.962 1.00 51.81 179 PHE A C 1
ATOM 1370 O O . PHE A 1 179 ? -22.151 -3.310 44.040 1.00 51.81 179 PHE A O 1
ATOM 1377 N N . LEU A 1 180 ? -23.441 -4.690 42.844 1.00 46.44 180 LEU A N 1
ATOM 1378 C CA . LEU A 1 180 ? -23.535 -5.719 43.880 1.00 46.44 180 LEU A CA 1
ATOM 1379 C C . LEU A 1 180 ? -22.528 -6.823 43.560 1.00 46.44 180 LEU A C 1
ATOM 1381 O O . LEU A 1 180 ? -22.751 -7.638 42.669 1.00 46.44 180 LEU A O 1
ATOM 1385 N N . LYS A 1 181 ? -21.423 -6.875 44.309 1.00 45.00 181 LYS A N 1
ATOM 1386 C CA . LYS A 1 181 ? -20.629 -8.101 44.412 1.00 45.00 181 LYS A CA 1
ATOM 1387 C C . LYS A 1 181 ? -21.310 -8.989 45.446 1.00 45.00 181 LYS A C 1
ATOM 1389 O O . LYS A 1 181 ? -21.275 -8.684 46.633 1.00 45.00 181 LYS A O 1
ATOM 1394 N N . GLN A 1 182 ? -21.941 -10.075 45.010 1.00 51.12 182 GLN A N 1
ATOM 1395 C CA . GLN A 1 182 ? -22.432 -11.081 45.943 1.00 51.12 182 GLN A CA 1
ATOM 1396 C C . GLN A 1 182 ? -21.247 -11.924 46.416 1.00 51.12 182 GLN A C 1
ATOM 1398 O O . GLN A 1 182 ? -20.782 -12.810 45.706 1.00 51.12 182 GLN A O 1
ATOM 1403 N N . MET A 1 183 ? -20.751 -11.635 47.617 1.00 42.84 183 MET A N 1
ATOM 1404 C CA . MET A 1 183 ? -19.998 -12.595 48.420 1.00 42.84 183 MET A CA 1
ATOM 1405 C C . MET A 1 183 ? -20.401 -12.411 49.884 1.00 42.84 183 MET A C 1
ATOM 1407 O O . MET A 1 183 ? -19.966 -11.454 50.508 1.00 42.84 183 MET A O 1
ATOM 1411 N N . GLY A 1 184 ? -21.240 -13.328 50.382 1.00 47.84 184 GLY A N 1
ATOM 1412 C CA . GLY A 1 184 ? -21.550 -13.525 51.805 1.00 47.84 184 GLY A CA 1
ATOM 1413 C C . GLY A 1 184 ? -22.415 -12.442 52.459 1.00 47.84 184 GLY A C 1
ATOM 1414 O O . GLY A 1 184 ? -21.941 -11.349 52.720 1.00 47.84 184 GLY A O 1
ATOM 1415 N N . ASP A 1 185 ? -23.672 -12.785 52.754 1.00 48.84 185 ASP A N 1
ATOM 1416 C CA . ASP A 1 185 ? -24.616 -12.053 53.616 1.00 48.84 185 ASP A CA 1
ATOM 1417 C C . ASP A 1 185 ? -24.844 -10.555 53.343 1.00 48.84 185 ASP A C 1
ATOM 1419 O O . ASP A 1 185 ? -24.331 -9.671 54.022 1.00 48.84 185 ASP A O 1
ATOM 1423 N N . LEU A 1 186 ? -25.776 -10.268 52.428 1.00 42.44 186 LEU A N 1
ATOM 1424 C CA . LEU A 1 186 ? -26.492 -8.989 52.395 1.00 42.44 186 LEU A CA 1
ATOM 1425 C C . LEU A 1 186 ? -28.001 -9.249 52.313 1.00 42.44 186 LEU A C 1
ATOM 1427 O O . LEU A 1 186 ? -28.524 -9.645 51.270 1.00 42.44 186 LEU A O 1
ATOM 1431 N N . ARG A 1 187 ? -28.705 -9.025 53.431 1.00 41.88 187 ARG A N 1
ATOM 1432 C CA . ARG A 1 187 ? -30.174 -8.967 53.483 1.00 41.88 187 ARG A CA 1
ATOM 1433 C C . ARG A 1 187 ? -30.631 -7.558 53.105 1.00 41.88 187 ARG A C 1
ATOM 1435 O O . ARG A 1 187 ? -30.152 -6.577 53.664 1.00 41.88 187 ARG A O 1
ATOM 1442 N N . TRP A 1 188 ? -31.570 -7.475 52.168 1.00 44.06 188 TRP A N 1
ATOM 1443 C CA . TRP A 1 188 ? -32.228 -6.233 51.768 1.00 44.06 188 TRP A CA 1
ATOM 1444 C C . TRP A 1 188 ? -33.531 -6.071 52.552 1.00 44.06 188 TRP A C 1
ATOM 1446 O O . TRP A 1 188 ? -34.453 -6.857 52.353 1.00 44.06 188 TRP A O 1
ATOM 1456 N N . GLU A 1 189 ? -33.645 -5.039 53.388 1.00 35.50 189 GLU A N 1
ATOM 1457 C CA . GLU A 1 189 ? -34.947 -4.571 53.873 1.00 35.50 189 GLU A CA 1
ATOM 1458 C C . GLU A 1 189 ? -35.294 -3.261 53.161 1.00 35.50 189 GLU A C 1
ATOM 1460 O O . GLU A 1 189 ? -34.715 -2.200 53.393 1.00 35.50 189 GLU A O 1
ATOM 1465 N N . VAL A 1 190 ? -36.215 -3.357 52.204 1.00 42.22 190 VAL A N 1
ATOM 1466 C CA . VAL A 1 190 ? -36.717 -2.219 51.436 1.00 42.22 190 VAL A CA 1
ATOM 1467 C C . VAL A 1 190 ? -37.825 -1.551 52.249 1.00 42.22 190 VAL A C 1
ATOM 1469 O O . VAL A 1 190 ? -38.997 -1.896 52.120 1.00 42.22 190 VAL A O 1
ATOM 1472 N N . VAL A 1 191 ? -37.479 -0.559 53.071 1.00 40.91 191 VAL A N 1
ATOM 1473 C CA . VAL A 1 191 ? -38.484 0.314 53.698 1.00 40.91 191 VAL A CA 1
ATOM 1474 C C . VAL A 1 191 ? -38.930 1.358 52.672 1.00 40.91 191 VAL A C 1
ATOM 1476 O O . VAL A 1 191 ? -38.355 2.441 52.549 1.00 40.91 191 VAL A O 1
ATOM 1479 N N . ARG A 1 192 ? -39.975 1.048 51.896 1.00 39.91 192 ARG A N 1
ATOM 1480 C CA . ARG A 1 192 ? -40.699 2.070 51.125 1.00 39.91 192 ARG A CA 1
ATOM 1481 C C . ARG A 1 192 ? -41.767 2.692 52.018 1.00 39.91 192 ARG A C 1
ATOM 1483 O O . ARG A 1 192 ? -42.706 2.019 52.415 1.00 39.91 192 ARG A O 1
ATOM 1490 N N . LYS A 1 193 ? -41.598 3.988 52.299 1.00 40.50 193 LYS A N 1
ATOM 1491 C CA . LYS A 1 193 ? -42.580 4.953 52.831 1.00 40.50 193 LYS A CA 1
ATOM 1492 C C . LYS A 1 193 ? -44.041 4.443 52.905 1.00 40.50 193 LYS A C 1
ATOM 1494 O O . LYS A 1 193 ? -44.853 4.772 52.047 1.00 40.50 193 LYS A O 1
ATOM 1499 N N . LEU A 1 194 ? -44.400 3.789 54.007 1.00 38.44 194 LEU A N 1
ATOM 1500 C CA . LEU A 1 194 ? -45.614 4.118 54.755 1.00 38.44 194 LEU A CA 1
ATOM 1501 C C . LEU A 1 194 ? -45.164 4.610 56.134 1.00 38.44 194 LEU A C 1
ATOM 1503 O O . LEU A 1 194 ? -44.168 4.145 56.681 1.00 38.44 194 LEU A O 1
ATOM 1507 N N . ARG A 1 195 ? -45.841 5.641 56.637 1.00 49.00 195 ARG A N 1
ATOM 1508 C CA . ARG A 1 195 ? -45.486 6.359 57.864 1.00 49.00 195 ARG A CA 1
ATOM 1509 C C . ARG A 1 195 ? -45.434 5.389 59.059 1.00 49.00 195 ARG A C 1
ATOM 1511 O O . ARG A 1 195 ? -46.453 4.800 59.380 1.00 49.00 195 ARG A O 1
ATOM 1518 N N . LEU A 1 196 ? -44.261 5.316 59.700 1.00 40.41 196 LEU A N 1
ATOM 1519 C CA . LEU A 1 196 ? -43.968 4.770 61.035 1.00 40.41 196 LEU A CA 1
ATOM 1520 C C . LEU A 1 196 ? -44.380 3.303 61.307 1.00 40.41 196 LEU A C 1
ATOM 1522 O O . LEU A 1 196 ? -45.538 3.031 61.597 1.00 40.41 196 LEU A O 1
ATOM 1526 N N . VAL A 1 197 ? -43.406 2.387 61.376 1.00 37.53 197 VAL A N 1
ATOM 1527 C CA . VAL A 1 197 ? -43.508 1.146 62.173 1.00 37.53 197 VAL A CA 1
ATOM 1528 C C . VAL A 1 197 ? -42.156 0.909 62.858 1.00 37.53 197 VAL A C 1
ATOM 1530 O O . VAL A 1 197 ? -41.106 1.091 62.248 1.00 37.53 197 VAL A O 1
ATOM 1533 N N . ALA A 1 198 ? -42.204 0.626 64.158 1.00 39.00 198 ALA A N 1
ATOM 1534 C CA . ALA A 1 198 ? -41.084 0.618 65.093 1.00 39.00 198 ALA A CA 1
ATOM 1535 C C . ALA A 1 198 ? -39.973 -0.395 64.757 1.00 39.00 198 ALA A C 1
ATOM 1537 O O . ALA A 1 198 ? -40.240 -1.498 64.288 1.00 39.00 198 ALA A O 1
ATOM 1538 N N . ILE A 1 199 ? -38.732 -0.031 65.094 1.00 43.56 199 ILE A N 1
ATOM 1539 C CA . ILE A 1 199 ? -37.582 -0.942 65.141 1.00 43.56 199 ILE A CA 1
ATOM 1540 C C . ILE A 1 199 ? -37.583 -1.598 66.527 1.00 43.56 199 ILE A C 1
ATOM 1542 O O . ILE A 1 199 ? -37.345 -0.919 67.524 1.00 43.56 199 ILE A O 1
ATOM 1546 N N . PHE A 1 200 ? -37.831 -2.906 66.600 1.00 35.91 200 PHE A N 1
ATOM 1547 C CA . PHE A 1 200 ? -37.524 -3.702 67.791 1.00 35.91 200 PHE A CA 1
ATOM 1548 C C . PHE A 1 200 ? -36.220 -4.467 67.549 1.00 35.91 200 PHE A C 1
ATOM 1550 O O . PHE A 1 200 ? -36.166 -5.360 66.708 1.00 35.91 200 PHE A O 1
ATOM 1557 N N . MET A 1 201 ? -35.170 -4.139 68.306 1.00 35.94 201 MET A N 1
ATOM 1558 C CA . MET A 1 201 ? -34.071 -5.074 68.549 1.00 35.94 201 MET A CA 1
ATOM 1559 C C . MET A 1 201 ? -34.537 -6.062 69.621 1.00 35.94 201 MET A C 1
ATOM 1561 O O . MET A 1 201 ? -34.735 -5.673 70.770 1.00 35.94 201 MET A O 1
ATOM 1565 N N . VAL A 1 202 ? -34.715 -7.334 69.261 1.00 44.31 202 VAL A N 1
ATOM 1566 C CA . VAL A 1 202 ? -34.819 -8.419 70.245 1.00 44.31 202 VAL A CA 1
ATOM 1567 C C . VAL A 1 202 ? -33.418 -8.976 70.452 1.00 44.31 202 VAL A C 1
ATOM 1569 O O . VAL A 1 202 ? -32.855 -9.615 69.566 1.00 44.31 202 VAL A O 1
ATOM 1572 N N . GLN A 1 203 ? -32.847 -8.709 71.622 1.00 46.47 203 GLN A N 1
ATOM 1573 C CA . GLN A 1 203 ? -31.631 -9.361 72.087 1.00 46.47 203 GLN A CA 1
ATOM 1574 C C . GLN A 1 203 ? -32.026 -10.721 72.674 1.00 46.47 203 GLN A C 1
ATOM 1576 O O . GLN A 1 203 ? -32.695 -10.783 73.703 1.00 46.47 203 GLN A O 1
ATOM 1581 N N . CYS A 1 204 ? -31.660 -11.813 72.002 1.00 43.50 204 CYS A N 1
ATOM 1582 C CA . CYS A 1 204 ? -31.828 -13.156 72.547 1.00 43.50 204 CYS A CA 1
ATOM 1583 C C . CYS A 1 204 ? -30.632 -13.452 73.460 1.00 43.50 204 CYS A C 1
ATOM 1585 O O . CYS A 1 204 ? -29.529 -13.704 72.982 1.00 43.50 204 CYS A O 1
ATOM 1587 N N . GLY A 1 205 ? -30.835 -13.323 74.771 1.00 40.34 205 GLY A N 1
ATOM 1588 C CA . GLY A 1 205 ? -29.931 -13.865 75.779 1.00 40.34 205 GLY A CA 1
ATOM 1589 C C . GLY A 1 205 ? -30.458 -15.219 76.238 1.00 40.34 205 GLY A C 1
ATOM 1590 O O . GLY A 1 205 ? -31.586 -15.301 76.718 1.00 40.34 205 GLY A O 1
ATOM 1591 N N . GLU A 1 206 ? -29.661 -16.273 76.081 1.00 47.03 206 GLU A N 1
ATOM 1592 C CA . GLU A 1 206 ? -29.916 -17.562 76.722 1.00 47.03 206 GLU A CA 1
ATOM 1593 C C . GLU A 1 206 ? -29.569 -17.450 78.214 1.00 47.03 206 GLU A C 1
ATOM 1595 O O . GLU A 1 206 ? -28.436 -17.138 78.579 1.00 47.03 206 GLU A O 1
ATOM 1600 N N . THR A 1 207 ? -30.539 -17.711 79.089 1.00 43.44 207 THR A N 1
ATOM 1601 C CA . THR A 1 207 ? -30.291 -18.036 80.500 1.00 43.44 207 THR A CA 1
ATOM 1602 C C . THR A 1 207 ? -30.564 -19.518 80.704 1.00 43.44 207 THR A C 1
ATOM 1604 O O . THR A 1 207 ? -31.722 -19.936 80.720 1.00 43.44 207 THR A O 1
ATOM 1607 N N . THR A 1 208 ? -29.508 -20.309 80.871 1.00 50.06 208 THR A N 1
ATOM 1608 C CA . THR A 1 208 ? -29.580 -21.608 81.548 1.00 50.06 208 THR A CA 1
ATOM 1609 C C . THR A 1 208 ? -29.526 -21.366 83.055 1.00 50.06 208 THR A C 1
ATOM 1611 O O . THR A 1 208 ? -28.634 -20.654 83.522 1.00 50.06 208 THR A O 1
ATOM 1614 N N . GLY A 1 209 ? -30.513 -21.902 83.779 1.00 46.09 209 GLY A N 1
ATOM 1615 C CA . GLY A 1 209 ? -30.523 -21.964 85.244 1.00 46.09 209 GLY A CA 1
ATOM 1616 C C . GLY A 1 209 ? -29.589 -23.023 85.811 1.00 46.09 209 GLY A C 1
ATOM 1617 O O . GLY A 1 209 ? -28.996 -23.784 85.012 1.00 46.09 209 GLY A O 1
#

Nearest PDB structures (foldseek):
  5yvq-assembly1_A  TM=5.640E-01  e=6.986E-06  Muvirus mu
  4uxg-assembly2_E  TM=8.392E-01  e=2.748E-03  Tequatrovirus T4
  6f45-assembly1_C  TM=6.953E-01  e=7.042E-02  Salmonella phage vB_SenM-S16
  9c3c-assembly1_d  TM=2.117E-01  e=1.910E+00  Oryctolagus cuniculus

Solvent-accessible surface area (backbone atoms only — not comparable to full-atom values): 14101 Å² total; per-residue (Å²): 132,97,69,86,89,83,69,91,51,47,76,53,48,75,52,63,47,72,42,41,14,41,31,42,27,53,53,97,61,30,43,33,46,26,40,27,45,80,69,22,11,80,84,43,61,82,34,92,58,54,50,37,35,36,33,72,83,79,68,48,74,45,63,73,69,70,83,88,76,90,76,88,82,83,48,60,80,68,84,70,83,85,74,77,101,72,89,63,52,30,54,99,41,28,31,78,43,77,80,49,96,77,27,45,30,37,34,50,84,72,38,75,47,31,36,36,43,98,91,44,83,48,69,75,57,86,91,82,63,86,98,56,82,89,83,86,85,67,75,54,79,61,72,42,74,46,59,50,96,88,64,51,76,78,46,70,46,35,51,51,98,82,69,73,64,88,88,90,81,74,101,81,67,90,79,81,80,82,84,80,81,91,73,81,91,82,86,84,82,85,84,74,91,67,89,83,80,85,89,76,84,82,82,86,76,90,79,84,131

pLDDT: mean 78.02, std 20.32, range [35.5, 98.25]

Secondary structure (DSSP, 8-state):
--S-----SSEEEEEE-SS-EEEEEEETTEEEEEEB-TT-TTTPPB-S--SEEEETTT--EE--S----SS---B-SS---S-SS---B-SSS-EEEEEETTEEEEEETTEEEEEEETTEEEESS----SSS-------SS-SEEEE-TT--EEEEE---TT--------SS-----------S----------S--------------

Sequence (209 aa):
MTGELKIGTMNALRIFNDAFGLIFRRSEESLHFIPTAEGQGENGDIGPLRPFAINLRTGAIYVSHGAKIEGGLAIGATDNALGENSIVLGDNDTGFRQDGDGIISFYSNGSRIGHIDGLGLHLYKDIESNCSNFRLKSNYRHHITFTNEDGSIRMFLWKDNGGDGVHINTVQMVVVISFLKQMGDLRWEVVRKLRLVAIFMVQCGETTG

Organism: Escherichia coli (NCBI:txid562)

Radius of gyration: 37.25 Å; Cα contacts (8 Å, |Δi|>4): 271; chains: 1; bounding box: 86×38×121 Å

Mean predicted aligned error: 13.96 Å

Foldseek 3Di:
DPDDDDAPDQQGDWDFDQFKIWTQGDDDQKTFTFMFHTRCHPPGDTDPDGQWMARNVPRDIDGPPDDDDDDDDAADCDDPPDDDPDDHADHPFFGWDDPDDQKIFGTDPNDTQWIQHPVGTGGPDDDDDDPDDDDFDDQDAFRDFDADPVRDTPDGDDAHPPDDDDDDDDDDDDDPPDDDDDDDDDDDDDPDDDPDDDDDDDDDDDDDD